Protein AF-0000000073392519 (afdb_homodimer)

Solvent-accessible surface area (backbone atoms only — not comparable to full-atom values): 18389 Å² total; per-residue (Å²): 126,86,71,53,80,90,40,71,50,44,54,43,36,52,51,47,26,39,50,23,18,34,48,22,49,51,24,47,53,46,15,54,41,16,41,74,73,46,32,38,62,58,13,50,50,29,42,54,49,17,53,52,26,45,55,54,19,48,56,36,48,14,62,76,51,85,64,40,84,63,56,53,56,58,44,29,50,54,50,23,52,53,25,43,45,37,35,73,44,51,23,56,50,46,17,51,51,15,44,77,67,66,37,54,69,59,15,50,50,30,47,54,51,20,56,52,30,44,54,52,19,53,52,30,50,54,51,31,50,28,56,75,67,60,39,77,55,40,48,96,52,70,43,52,32,25,30,73,83,78,60,54,72,48,80,39,37,50,61,55,72,46,39,89,82,77,61,46,51,39,29,38,44,41,75,62,77,90,81,86,121,126,84,70,52,80,89,39,70,48,43,54,44,37,54,52,47,25,38,50,24,17,34,47,21,49,50,24,48,53,46,13,54,42,17,41,74,73,46,32,38,62,59,13,50,50,29,42,52,49,17,52,52,26,46,53,55,20,48,55,35,50,15,62,76,51,84,64,40,84,63,56,53,58,57,43,29,49,53,50,24,52,53,26,44,44,38,35,73,44,50,22,56,51,45,16,51,51,16,44,76,67,66,36,54,68,60,15,48,50,31,47,55,51,22,56,52,30,44,54,52,18,54,52,30,50,54,51,32,51,29,57,77,68,59,41,76,56,40,48,95,54,71,42,53,32,24,30,71,81,79,62,53,73,48,78,38,37,51,60,54,73,47,40,88,81,79,61,46,51,39,29,38,45,42,75,63,79,89,81,88,120

Sequence (362 aa):
MVELKGTKTEANLKAAFAGESQAHTKYEYYASQAKKDGYVQISNIFSETSHNEKEHAKIWFKLLHGGSIQDTASNLKDAAEGENHEWTSMYPTFAKEAREEGFDEIAYLFDAVGAIEKEHNERYDVLLKKVEEGSVFVKEEEIIWICGNCGHIFKGKEAPEKCPVCAHPKAYFEKKADNYLMVELKGTKTEANLKAAFAGESQAHTKYEYYASQAKKDGYVQISNIFSETSHNEKEHAKIWFKLLHGGSIQDTASNLKDAAEGENHEWTSMYPTFAKEAREEGFDEIAYLFDAVGAIEKEHNERYDVLLKKVEEGSVFVKEEEIIWICGNCGHIFKGKEAPEKCPVCAHPKAYFEKKADNYL

Radius of gyration: 23.76 Å; Cα contacts (8 Å, |Δi|>4): 526; chains: 2; bounding box: 60×62×62 Å

Nearest PDB structures (foldseek):
  1b71-assembly1_A  TM=6.171E-01  e=6.916E-18  Nitratidesulfovibrio vulgaris str. Hildenborough
  4di0-assembly1_B  TM=9.341E-01  e=8.281E-09  Burkholderia pseudomallei 1710b
  6s37-assembly1_A  TM=4.834E-01  e=1.139E+00  Pseudomonas putida KT2440
  6s1a-assembly1_B  TM=4.759E-01  e=3.360E+00  Pseudomonas putida KT2440
  5xua-assembly2_C  TM=3.824E-01  e=5.939E+00  Comamonas testosteroni CNB-2

pLDDT: mean 96.77, std 4.75, range [53.47, 98.81]

Foldseek 3Di:
DDDLPPDPVLVVLVVLLVVLLVLLVVLQVVLVVCVVVPNNVSSVVSNVVSVVSVVSSLQSVCVNVVNDDDDPLVVLVVLLVVLCCQLVPVLQVVLVVCVVVPNNVVSVVSNVVSVVSVVVNVVSVVVSVCVVVVQQFAAPAWAWKAQQPPGDIDTDRGQDQADPPPGDGSVRIHGDDDDPD/DDDLPPDPVLVVLVVLLVVLLVLLVVLQVVLVVCVVVPNNVSSVVSNVVSVVSVVSSLQSVCVNVVNDDDDPLVVLVVLLVVLCCQLVPVLQVVLVVCVVVPNNVVSVVSNVVSVVSVVVNVVSVVVSVCVVVVQQFAAPAWAWKAQQPPGDIDTDRGQDQADPPPGDGSVRIHGDDDDPD

Organism: Methanobrevibacter smithii (strain ATCC 35061 / DSM 861 / OCM 144 / PS) (NCBI:txid420247)

InterPro domains:
  IPR003251 Rubrerythrin, diiron-binding domain [PF02915] (12-127)
  IPR003251 Rubrerythrin, diiron-binding domain [cd01041] (8-132)
  IPR009040 Ferritin-like diiron domain [PS50905] (3-135)
  IPR009078 Ferritin-like superfamily [SSF47240] (4-136)
  IPR012347 Ferritin-like [G3DSA:1.20.1260.10] (1-135)
  IPR024934 Rubredoxin-like domain [PS50903] (142-176)
  IPR048574 Rubrerythrin, rubredoxin-like domain [PF21349] (145-174)
  IPR052364 Rubrerythrin [NF045767] (1-180)
  IPR052364 Rubrerythrin [PTHR43865] (1-180)

Secondary structure (DSSP, 8-state):
----TTSHHHHHHHHHHHHHHHHHHHHHHHHHHHHHTT-HHHHHHHHHHHHHHHHHHHHHHHHHTTTSPPPHHHHHHHHHHHHHHIIIIIHHHHHHHHHHTT-HHHHHHHHHHHHHHHHHHHHHHHHHHHHHHT-SSEEEEEEEEEETTT--EEEEEE--SB-TTT--BGGGEEE------/----TTSHHHHHHHHHHHHHHHHHHHHHHHHHHHHHTT-HHHHHHHHHHHHHHHHHHHHHHHHHTTTS---HHHHHHHHHHHHHHIIIIIHHHHHHHHHHTT-HHHHHHHHHHHHHHHHHHHHHHHHHHHHHHT-SSEEEEEEEEEETTT--EEEEEE--SB-TTT--BGGGEEE------

Structure (mmCIF, N/CA/C/O backbone):
data_AF-0000000073392519-model_v1
#
loop_
_entity.id
_entity.type
_entity.pdbx_description
1 polymer Rubrerythrin
#
loop_
_atom_site.group_PDB
_atom_site.id
_atom_site.type_symbol
_atom_site.label_atom_id
_atom_site.label_alt_id
_atom_site.label_comp_id
_atom_site.label_asym_id
_atom_site.label_entity_id
_atom_site.label_seq_id
_atom_site.pdbx_PDB_ins_code
_atom_site.Cartn_x
_atom_site.Cartn_y
_atom_site.Cartn_z
_atom_site.occupancy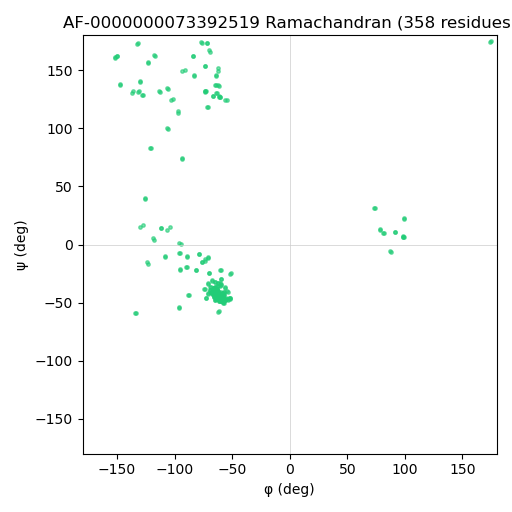
_atom_site.B_iso_or_equiv
_atom_site.auth_seq_id
_atom_site.auth_comp_id
_atom_site.auth_asym_id
_atom_site.auth_atom_id
_atom_site.pdbx_PDB_model_num
ATOM 1 N N . MET A 1 1 ? 2.113 24.391 -23.219 1 53.53 1 MET A N 1
ATOM 2 C CA . MET A 1 1 ? 2.146 22.984 -22.844 1 53.53 1 MET A CA 1
ATOM 3 C C . MET A 1 1 ? 0.739 22.453 -22.609 1 53.53 1 MET A C 1
ATOM 5 O O . MET A 1 1 ? -0.155 23.203 -22.219 1 53.53 1 MET A O 1
ATOM 9 N N . VAL A 1 2 ? 0.271 21.391 -23.312 1 71.81 2 VAL A N 1
ATOM 10 C CA . VAL A 1 2 ? -1.128 20.984 -23.219 1 71.81 2 VAL A CA 1
ATOM 11 C C . VAL A 1 2 ? -1.501 20.75 -21.75 1 71.81 2 VAL A C 1
ATOM 13 O O . VAL A 1 2 ? -0.699 20.203 -20.984 1 71.81 2 VAL A O 1
ATOM 16 N N . GLU A 1 3 ? -2.561 21.484 -21.391 1 89.19 3 GLU A N 1
ATOM 17 C CA . GLU A 1 3 ? -3.021 21.406 -20 1 89.19 3 GLU A CA 1
ATOM 18 C C . GLU A 1 3 ? -3.729 20.078 -19.734 1 89.19 3 GLU A C 1
ATOM 20 O O . GLU A 1 3 ? -4.535 19.625 -20.547 1 89.19 3 GLU A O 1
ATOM 25 N N . LEU A 1 4 ? -3.424 19.375 -18.703 1 94.5 4 LEU A N 1
ATOM 26 C CA . LEU A 1 4 ? -3.924 18.062 -18.344 1 94.5 4 LEU A CA 1
ATOM 27 C C . LEU A 1 4 ? -5.379 18.125 -17.906 1 94.5 4 LEU A C 1
ATOM 29 O O . LEU A 1 4 ? -6.168 17.234 -18.203 1 94.5 4 LEU A O 1
ATOM 33 N N . LYS A 1 5 ? -5.699 19.219 -17.297 1 94.06 5 LYS A N 1
ATOM 34 C CA . LYS A 1 5 ? -7.016 19.328 -16.672 1 94.06 5 LYS A CA 1
ATOM 35 C C . LYS A 1 5 ? -8.125 19.203 -17.719 1 94.06 5 LYS A C 1
ATOM 37 O O . LYS A 1 5 ? -8.086 19.875 -18.75 1 94.06 5 LYS A O 1
ATOM 42 N N . GLY A 1 6 ? -9.023 18.297 -17.422 1 95.5 6 GLY A N 1
ATOM 43 C CA . GLY A 1 6 ? -10.203 18.156 -18.266 1 95.5 6 GLY A CA 1
ATOM 44 C C . GLY A 1 6 ? -9.992 17.219 -19.438 1 95.5 6 GLY A C 1
ATOM 45 O O . GLY A 1 6 ? -10.922 16.938 -20.188 1 95.5 6 GLY A O 1
ATOM 46 N N . THR A 1 7 ? -8.891 16.734 -19.688 1 96.94 7 THR A N 1
ATOM 47 C CA . THR A 1 7 ? -8.578 15.852 -20.812 1 96.94 7 THR A CA 1
ATOM 48 C C . THR A 1 7 ? -8.914 14.406 -20.469 1 96.94 7 THR A C 1
ATOM 50 O O . THR A 1 7 ? -9.172 14.07 -19.312 1 96.94 7 THR A O 1
ATOM 53 N N . LYS A 1 8 ? -9.016 13.57 -21.547 1 97.38 8 LYS A N 1
ATOM 54 C CA . LYS A 1 8 ? -9.125 12.125 -21.344 1 97.38 8 LYS A CA 1
ATOM 55 C C . LYS A 1 8 ? -7.898 11.578 -20.609 1 97.38 8 LYS A C 1
ATOM 57 O O . LYS A 1 8 ? -8.008 10.648 -19.812 1 97.38 8 LYS A O 1
ATOM 62 N N . THR A 1 9 ? -6.742 12.164 -20.906 1 98.25 9 THR A N 1
ATOM 63 C CA . THR A 1 9 ? -5.492 11.711 -20.297 1 98.25 9 THR A CA 1
ATOM 64 C C . THR A 1 9 ? -5.516 11.914 -18.797 1 98.25 9 THR A C 1
ATOM 66 O O . THR A 1 9 ? -5.023 11.07 -18.031 1 98.25 9 THR A O 1
ATOM 69 N N . GLU A 1 10 ? -6.055 12.961 -18.328 1 97.94 10 GLU A N 1
ATOM 70 C CA . GLU A 1 10 ? -6.18 13.164 -16.891 1 97.94 10 GLU A CA 1
ATOM 71 C C . GLU A 1 10 ? -7.012 12.062 -16.25 1 97.94 10 GLU A C 1
ATOM 73 O O . GLU A 1 10 ? -6.633 11.516 -15.211 1 97.94 10 GLU A O 1
ATOM 78 N N . ALA A 1 11 ? -8.125 11.719 -16.891 1 98.12 11 ALA A N 1
ATOM 79 C CA . ALA A 1 11 ? -8.992 10.656 -16.375 1 98.12 11 ALA A CA 1
ATOM 80 C C . ALA A 1 11 ? -8.273 9.312 -16.375 1 98.12 11 ALA A C 1
ATOM 82 O O . ALA A 1 11 ? -8.43 8.516 -15.453 1 98.12 11 ALA A O 1
ATOM 83 N N . ASN A 1 12 ? -7.512 9.133 -17.438 1 98.5 12 ASN A N 1
ATOM 84 C CA . ASN A 1 12 ? -6.746 7.898 -17.547 1 98.5 12 ASN A CA 1
ATOM 85 C C . ASN A 1 12 ? -5.695 7.793 -16.438 1 98.5 12 ASN A C 1
ATOM 87 O O . ASN A 1 12 ? -5.461 6.711 -15.906 1 98.5 12 ASN A O 1
ATOM 91 N N . LEU A 1 13 ? -5.047 8.922 -16.109 1 98.5 13 LEU A N 1
ATOM 92 C CA . LEU A 1 13 ? -4.066 8.938 -15.039 1 98.5 13 LEU A CA 1
ATOM 93 C C . LEU A 1 13 ? -4.719 8.594 -13.703 1 98.5 13 LEU A C 1
ATOM 95 O O . LEU A 1 13 ? -4.145 7.855 -12.898 1 98.5 13 LEU A O 1
ATOM 99 N N . LYS A 1 14 ? -5.875 9.078 -13.453 1 98.31 14 LYS A N 1
ATOM 100 C CA . LYS A 1 14 ? -6.598 8.773 -12.227 1 98.31 14 LYS A CA 1
ATOM 101 C C . LYS A 1 14 ? -6.957 7.293 -12.148 1 98.31 14 LYS A C 1
ATOM 103 O O . LYS A 1 14 ? -6.801 6.66 -11.102 1 98.31 14 LYS A O 1
ATOM 108 N N . ALA A 1 15 ? -7.41 6.773 -13.258 1 98 15 ALA A N 1
ATOM 109 C CA . ALA A 1 15 ? -7.762 5.355 -13.32 1 98 15 ALA A CA 1
ATOM 110 C C . ALA A 1 15 ? -6.535 4.477 -13.109 1 98 15 ALA A C 1
ATOM 112 O O . ALA A 1 15 ? -6.609 3.445 -12.438 1 98 15 ALA A O 1
ATOM 113 N N . ALA A 1 16 ? -5.453 4.902 -13.734 1 98.12 16 ALA A N 1
ATOM 114 C CA . ALA A 1 16 ? -4.203 4.156 -13.594 1 98.12 16 ALA A CA 1
ATOM 115 C C . ALA A 1 16 ? -3.719 4.164 -12.148 1 98.12 16 ALA A C 1
ATOM 117 O O . ALA A 1 16 ? -3.268 3.137 -11.633 1 98.12 16 ALA A O 1
ATOM 118 N N . PHE A 1 17 ? -3.795 5.328 -11.492 1 98.62 17 PHE A N 1
ATOM 119 C CA . PHE A 1 17 ? -3.408 5.414 -10.086 1 98.62 17 PHE A CA 1
ATOM 120 C C . PHE A 1 17 ? -4.277 4.496 -9.227 1 98.62 17 PHE A C 1
ATOM 122 O O . PHE A 1 17 ? -3.768 3.779 -8.367 1 98.62 17 PHE A O 1
ATOM 129 N N . ALA A 1 18 ? -5.539 4.508 -9.469 1 98.25 18 ALA A N 1
ATOM 130 C CA . ALA A 1 18 ? -6.461 3.65 -8.734 1 98.25 18 ALA A CA 1
ATOM 131 C C . ALA A 1 18 ? -6.137 2.176 -8.953 1 98.25 18 ALA A C 1
ATOM 133 O O . ALA A 1 18 ? -6.066 1.396 -8 1 98.25 18 ALA A O 1
ATOM 134 N N . GLY A 1 19 ? -5.945 1.804 -10.195 1 97.81 19 GLY A N 1
ATOM 135 C CA . GLY A 1 19 ? -5.629 0.424 -10.531 1 97.81 19 GLY A CA 1
ATOM 136 C C . GLY A 1 19 ? -4.328 -0.054 -9.906 1 97.81 19 GLY A C 1
ATOM 137 O O . GLY A 1 19 ? -4.281 -1.126 -9.297 1 97.81 19 GLY A O 1
ATOM 138 N N . GLU A 1 20 ? -3.287 0.777 -10.062 1 98.56 20 GLU A N 1
ATOM 139 C CA . GLU A 1 20 ? -1.986 0.399 -9.523 1 98.56 20 GLU A CA 1
ATOM 140 C C . GLU A 1 20 ? -2.029 0.304 -8 1 98.56 20 GLU A C 1
ATOM 142 O O . GLU A 1 20 ? -1.376 -0.557 -7.406 1 98.56 20 GLU A O 1
ATOM 147 N N . SER A 1 21 ? -2.754 1.214 -7.332 1 98.69 21 SER A N 1
ATOM 148 C CA . SER A 1 21 ? -2.883 1.181 -5.879 1 98.69 21 SER A CA 1
ATOM 149 C C . SER A 1 21 ? -3.594 -0.087 -5.414 1 98.69 21 SER A C 1
ATOM 151 O O . SER A 1 21 ? -3.221 -0.677 -4.398 1 98.69 21 SER A O 1
ATOM 153 N N . GLN A 1 22 ? -4.641 -0.48 -6.16 1 98.62 22 GLN A N 1
ATOM 154 C CA . GLN A 1 22 ? -5.359 -1.706 -5.824 1 98.62 22 GLN A CA 1
ATOM 155 C C . GLN A 1 22 ? -4.469 -2.932 -6.004 1 98.62 22 GLN A C 1
ATOM 157 O O . GLN A 1 22 ? -4.465 -3.832 -5.16 1 98.62 22 GLN A O 1
ATOM 162 N N . ALA A 1 23 ? -3.709 -2.939 -7.125 1 98.5 23 ALA A N 1
ATOM 163 C CA . ALA A 1 23 ? -2.785 -4.047 -7.348 1 98.5 23 ALA A CA 1
ATOM 164 C C . ALA A 1 23 ? -1.739 -4.121 -6.238 1 98.5 23 ALA A C 1
ATOM 166 O O . ALA A 1 23 ? -1.467 -5.199 -5.703 1 98.5 23 ALA A O 1
ATOM 167 N N . HIS A 1 24 ? -1.195 -3.01 -5.91 1 98.5 24 HIS A N 1
ATOM 168 C CA . HIS A 1 24 ? -0.232 -2.918 -4.82 1 98.5 24 HIS A CA 1
ATOM 169 C C . HIS A 1 24 ? -0.784 -3.545 -3.545 1 98.5 24 HIS A C 1
ATOM 171 O O . HIS A 1 24 ? -0.118 -4.371 -2.914 1 98.5 24 HIS A O 1
ATOM 177 N N . THR A 1 25 ? -1.959 -3.217 -3.248 1 98.62 25 THR A N 1
ATOM 178 C CA . THR A 1 25 ? -2.588 -3.646 -2.004 1 98.62 25 THR A CA 1
ATOM 179 C C . THR A 1 25 ? -2.936 -5.133 -2.059 1 98.62 25 THR A C 1
ATOM 181 O O . THR A 1 25 ? -2.604 -5.887 -1.142 1 98.62 25 THR A O 1
ATOM 184 N N . LYS A 1 26 ? -3.539 -5.613 -3.164 1 98.44 26 LYS A N 1
ATOM 185 C CA . LYS A 1 26 ? -3.9 -7.016 -3.334 1 98.44 26 LYS A CA 1
ATOM 186 C C . LYS A 1 26 ? -2.678 -7.918 -3.203 1 98.44 26 LYS A C 1
ATOM 188 O O . LYS A 1 26 ? -2.732 -8.953 -2.541 1 98.44 26 LYS A O 1
ATOM 193 N N . TYR A 1 27 ? -1.651 -7.457 -3.832 1 98.75 27 TYR A N 1
ATOM 194 C CA . TYR A 1 27 ? -0.479 -8.32 -3.906 1 98.75 27 TYR A CA 1
ATOM 195 C C . TYR A 1 27 ? 0.187 -8.453 -2.541 1 98.75 27 TYR A C 1
ATOM 197 O O . TYR A 1 27 ? 0.869 -9.445 -2.27 1 98.75 27 TYR A O 1
ATOM 205 N N . GLU A 1 28 ? -0.009 -7.488 -1.689 1 98.62 28 GLU A N 1
ATOM 206 C CA . GLU A 1 28 ? 0.433 -7.668 -0.309 1 98.62 28 GLU A CA 1
ATOM 207 C C . GLU A 1 28 ? -0.353 -8.781 0.381 1 98.62 28 GLU A C 1
ATOM 209 O O . GLU A 1 28 ? 0.22 -9.586 1.116 1 98.62 28 GLU A O 1
ATOM 214 N N . TYR A 1 29 ? -1.667 -8.812 0.122 1 98.69 29 TYR A N 1
ATOM 215 C CA . TYR A 1 29 ? -2.484 -9.883 0.69 1 98.69 29 TYR A CA 1
ATOM 216 C C . TYR A 1 29 ? -2.076 -11.242 0.131 1 98.69 29 TYR A C 1
ATOM 218 O O . TYR A 1 29 ? -1.97 -12.219 0.875 1 98.69 29 TYR A O 1
ATOM 226 N N . TYR A 1 30 ? -1.85 -11.258 -1.149 1 98.81 30 TYR A N 1
ATOM 227 C CA . TYR A 1 30 ? -1.492 -12.5 -1.822 1 98.81 30 TYR A CA 1
ATOM 228 C C . TYR A 1 30 ? -0.138 -13.008 -1.343 1 98.81 30 TYR A C 1
ATOM 230 O O . TYR A 1 30 ? 0.065 -14.219 -1.212 1 98.81 30 TYR A O 1
ATOM 238 N N . ALA A 1 31 ? 0.754 -12.07 -1.118 1 98.69 31 ALA A N 1
ATOM 239 C CA . ALA A 1 31 ? 2.057 -12.445 -0.575 1 98.69 31 ALA A CA 1
ATOM 240 C C . ALA A 1 31 ? 1.907 -13.141 0.777 1 98.69 31 ALA A C 1
ATOM 242 O O . ALA A 1 31 ? 2.486 -14.203 1.005 1 98.69 31 ALA A O 1
ATOM 243 N N . SER A 1 32 ? 1.129 -12.523 1.633 1 98.44 32 SER A N 1
ATOM 244 C CA . SER A 1 32 ? 0.901 -13.094 2.957 1 98.44 32 SER A CA 1
ATOM 245 C C . SER A 1 32 ? 0.267 -14.477 2.863 1 98.44 32 SER A C 1
ATOM 247 O O . SER A 1 32 ? 0.672 -15.398 3.572 1 98.44 32 SER A O 1
ATOM 249 N N . GLN A 1 33 ? -0.708 -14.617 1.996 1 98.44 33 GLN A N 1
ATOM 250 C CA . GLN A 1 33 ? -1.383 -15.906 1.828 1 98.44 33 GLN A CA 1
ATOM 251 C C . GLN A 1 33 ? -0.432 -16.953 1.267 1 98.44 33 GLN A C 1
ATOM 253 O O . GLN A 1 33 ? -0.463 -18.109 1.685 1 98.44 33 GLN A O 1
ATOM 258 N N . ALA A 1 34 ? 0.371 -16.562 0.265 1 98.62 34 ALA A N 1
ATOM 259 C CA . ALA A 1 34 ? 1.33 -17.484 -0.32 1 98.62 34 ALA A CA 1
ATOM 260 C C . ALA A 1 34 ? 2.293 -18.016 0.737 1 98.62 34 ALA A C 1
ATOM 262 O O . ALA A 1 34 ? 2.611 -19.219 0.753 1 98.62 34 ALA A O 1
ATOM 263 N N . LYS A 1 35 ? 2.734 -17.156 1.583 1 98.12 35 LYS A N 1
ATOM 264 C CA . LYS A 1 35 ? 3.596 -17.594 2.678 1 98.12 35 LYS A CA 1
ATOM 265 C C . LYS A 1 35 ? 2.877 -18.594 3.58 1 98.12 35 LYS A C 1
ATOM 267 O O . LYS A 1 35 ? 3.43 -19.641 3.92 1 98.12 35 LYS A O 1
ATOM 272 N N . LYS A 1 36 ? 1.665 -18.344 3.93 1 97.5 36 LYS A N 1
ATOM 273 C CA . LYS A 1 36 ? 0.854 -19.219 4.773 1 97.5 36 LYS A CA 1
ATOM 274 C C . LYS A 1 36 ? 0.626 -20.562 4.102 1 97.5 36 LYS A C 1
ATOM 276 O O . LYS A 1 36 ? 0.561 -21.594 4.777 1 97.5 36 LYS A O 1
ATOM 281 N N . ASP A 1 37 ? 0.491 -20.516 2.793 1 98.19 37 ASP A N 1
ATOM 282 C CA . ASP A 1 37 ? 0.216 -21.734 2.025 1 98.19 37 ASP A CA 1
ATOM 283 C C . ASP A 1 37 ? 1.486 -22.547 1.828 1 98.19 37 ASP A C 1
ATOM 285 O O . ASP A 1 37 ? 1.436 -23.656 1.285 1 98.19 37 ASP A O 1
ATOM 289 N N . GLY A 1 38 ? 2.68 -22.016 2.193 1 97.56 38 GLY A N 1
ATOM 290 C CA . GLY A 1 38 ? 3.916 -22.766 2.109 1 97.56 38 GLY A CA 1
ATOM 291 C C . GLY A 1 38 ? 4.73 -22.453 0.868 1 97.56 38 GLY A C 1
ATOM 292 O O . GLY A 1 38 ? 5.523 -23.281 0.411 1 97.56 38 GLY A O 1
ATOM 293 N N . TYR A 1 39 ? 4.5 -21.281 0.284 1 98 39 TYR A N 1
ATOM 294 C CA . TYR A 1 39 ? 5.242 -20.844 -0.898 1 98 39 TYR A CA 1
ATOM 295 C C . TYR A 1 39 ? 5.992 -19.547 -0.632 1 98 39 TYR A C 1
ATOM 297 O O . TYR A 1 39 ? 5.594 -18.484 -1.113 1 98 39 TYR A O 1
ATOM 305 N N . VAL A 1 40 ? 7.141 -19.641 -0.048 1 98.06 40 VAL A N 1
ATOM 306 C CA . VAL A 1 40 ? 7.871 -18.453 0.4 1 98.06 40 VAL A CA 1
ATOM 307 C C . VAL A 1 40 ? 8.414 -17.688 -0.807 1 98.06 40 VAL A C 1
ATOM 309 O O . VAL A 1 40 ? 8.344 -16.469 -0.858 1 98.06 40 VAL A O 1
ATOM 312 N N . GLN A 1 41 ? 8.945 -18.438 -1.784 1 97.25 41 GLN A N 1
ATOM 313 C CA . GLN A 1 41 ? 9.438 -17.734 -2.965 1 97.25 41 GLN A CA 1
ATOM 314 C C . GLN A 1 41 ? 8.312 -16.969 -3.662 1 97.25 41 GLN A C 1
ATOM 316 O O . GLN A 1 41 ? 8.5 -15.836 -4.102 1 97.25 41 GLN A O 1
ATOM 321 N N . ILE A 1 42 ? 7.145 -17.609 -3.807 1 98.25 42 ILE A N 1
ATOM 322 C CA . ILE A 1 42 ? 6.008 -16.953 -4.453 1 98.25 42 ILE A CA 1
ATOM 323 C C . ILE A 1 42 ? 5.574 -15.742 -3.635 1 98.25 42 ILE A C 1
ATOM 325 O O . ILE A 1 42 ? 5.23 -14.695 -4.195 1 98.25 42 ILE A O 1
ATOM 329 N N . SER A 1 43 ? 5.566 -15.859 -2.33 1 98.62 43 SER A N 1
ATOM 330 C CA . SER A 1 43 ? 5.309 -14.719 -1.455 1 98.62 43 SER A CA 1
ATOM 331 C C . SER A 1 43 ? 6.25 -13.562 -1.766 1 98.62 43 SER A C 1
ATOM 333 O O . SER A 1 43 ? 5.809 -12.422 -1.913 1 98.62 43 SER A O 1
ATOM 335 N N . ASN A 1 44 ? 7.535 -13.852 -1.889 1 97.88 44 ASN A N 1
ATOM 336 C CA . ASN A 1 44 ? 8.531 -12.828 -2.182 1 97.88 44 ASN A CA 1
ATOM 337 C C . ASN A 1 44 ? 8.281 -12.18 -3.541 1 97.88 44 ASN A C 1
ATOM 339 O O . ASN A 1 44 ? 8.469 -10.969 -3.697 1 97.88 44 ASN A O 1
ATOM 343 N N . ILE A 1 45 ? 7.91 -12.961 -4.473 1 97.94 45 ILE A N 1
ATOM 344 C CA . ILE A 1 45 ? 7.652 -12.461 -5.82 1 97.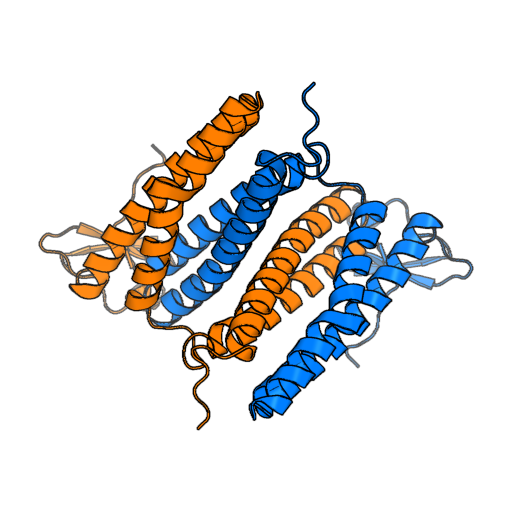94 45 ILE A CA 1
ATOM 345 C C . ILE A 1 45 ? 6.426 -11.547 -5.809 1 97.94 45 ILE A C 1
ATOM 347 O O . ILE A 1 45 ? 6.434 -10.484 -6.43 1 97.94 45 ILE A O 1
ATOM 351 N N . PHE A 1 46 ? 5.324 -11.922 -5.086 1 98.75 46 PHE A N 1
ATOM 352 C CA . PHE A 1 46 ? 4.188 -11.023 -4.906 1 98.75 46 PHE A CA 1
ATOM 353 C C . PHE A 1 46 ? 4.621 -9.727 -4.246 1 98.75 46 PHE A C 1
ATOM 355 O O . PHE A 1 46 ? 4.18 -8.641 -4.645 1 98.75 46 PHE A O 1
ATOM 362 N N . SER A 1 47 ? 5.449 -9.82 -3.254 1 98.38 47 SER A N 1
ATOM 363 C CA . SER A 1 47 ? 5.93 -8.625 -2.564 1 98.38 47 SER A CA 1
ATOM 364 C C . SER A 1 47 ? 6.727 -7.727 -3.506 1 98.38 47 SER A C 1
ATOM 366 O O . SER A 1 47 ? 6.562 -6.504 -3.49 1 98.38 47 SER A O 1
ATOM 368 N N . GLU A 1 48 ? 7.625 -8.352 -4.305 1 97.31 48 GLU A N 1
ATOM 369 C CA . GLU A 1 48 ? 8.398 -7.609 -5.297 1 97.31 48 GLU A CA 1
ATOM 370 C C . GLU A 1 48 ? 7.477 -6.895 -6.285 1 97.31 48 GLU A C 1
ATOM 372 O O . GLU A 1 48 ? 7.664 -5.707 -6.562 1 97.31 48 GLU A O 1
ATOM 377 N N . THR A 1 49 ? 6.512 -7.605 -6.801 1 98.31 49 THR A N 1
ATOM 378 C CA . THR A 1 49 ? 5.578 -7.012 -7.746 1 98.31 49 THR A CA 1
ATOM 379 C C . THR A 1 49 ? 4.75 -5.918 -7.074 1 98.31 49 THR A C 1
ATOM 381 O O . THR A 1 49 ? 4.469 -4.883 -7.684 1 98.31 49 THR A O 1
ATOM 384 N N . SER A 1 50 ? 4.297 -6.168 -5.848 1 98.56 50 SER A N 1
ATOM 385 C CA . SER A 1 50 ? 3.586 -5.145 -5.086 1 98.56 50 SER A CA 1
ATOM 386 C C . SER A 1 50 ? 4.383 -3.846 -5.027 1 98.56 50 SER A C 1
ATOM 388 O O . SER A 1 50 ? 3.832 -2.764 -5.23 1 98.56 50 SER A O 1
ATOM 390 N N . HIS A 1 51 ? 5.648 -3.949 -4.746 1 97.56 51 HIS A N 1
ATOM 391 C CA . HIS A 1 51 ? 6.523 -2.781 -4.715 1 97.56 51 HIS A CA 1
ATOM 392 C C . HIS A 1 51 ? 6.574 -2.094 -6.074 1 97.56 51 HIS A C 1
ATOM 394 O O . HIS A 1 51 ? 6.496 -0.865 -6.156 1 97.56 51 HIS A O 1
ATOM 400 N N . ASN A 1 52 ? 6.723 -2.928 -7.141 1 98.19 52 ASN A N 1
ATOM 401 C CA . ASN A 1 52 ? 6.711 -2.355 -8.484 1 98.19 52 ASN A CA 1
ATOM 402 C C . ASN A 1 52 ? 5.43 -1.574 -8.75 1 98.19 52 ASN A C 1
ATOM 404 O O . ASN A 1 52 ? 5.469 -0.466 -9.281 1 98.19 52 ASN A O 1
ATOM 408 N N . GLU A 1 53 ? 4.242 -2.141 -8.32 1 98.62 53 GLU A N 1
ATOM 409 C CA . GLU A 1 53 ? 2.959 -1.48 -8.547 1 98.62 53 GLU A CA 1
ATOM 410 C C . GLU A 1 53 ? 2.873 -0.165 -7.781 1 98.62 53 GLU A C 1
ATOM 412 O O . GLU A 1 53 ? 2.281 0.804 -8.258 1 98.62 53 GLU A O 1
ATOM 417 N N . LYS A 1 54 ? 3.385 -0.126 -6.602 1 98.31 54 LYS A N 1
ATOM 418 C CA . LYS A 1 54 ? 3.428 1.104 -5.816 1 98.31 54 LYS A CA 1
ATOM 419 C C . LYS A 1 54 ? 4.211 2.193 -6.539 1 98.31 54 LYS A C 1
ATOM 421 O O . LYS A 1 54 ? 3.797 3.354 -6.562 1 98.31 54 LYS A O 1
ATOM 426 N N . GLU A 1 55 ? 5.348 1.808 -7.102 1 98.12 55 GLU A N 1
ATOM 427 C CA . GLU A 1 55 ? 6.188 2.77 -7.809 1 98.12 55 GLU A CA 1
ATOM 428 C C . GLU A 1 55 ? 5.523 3.23 -9.102 1 98.12 55 GLU A C 1
ATOM 430 O O . GLU A 1 55 ? 5.652 4.391 -9.492 1 98.12 55 GLU A O 1
ATOM 435 N N . HIS A 1 56 ? 4.816 2.307 -9.883 1 98.56 56 HIS A N 1
ATOM 436 C CA . HIS A 1 56 ? 4.012 2.729 -11.023 1 98.56 56 HIS A CA 1
ATOM 437 C C . HIS A 1 56 ? 2.971 3.764 -10.609 1 98.56 56 HIS A C 1
ATOM 439 O O . HIS A 1 56 ? 2.83 4.801 -11.266 1 98.56 56 HIS A O 1
ATOM 445 N N . ALA A 1 57 ? 2.271 3.492 -9.539 1 98.5 57 ALA A N 1
ATOM 446 C CA . ALA A 1 57 ? 1.265 4.41 -9.008 1 98.5 57 ALA A CA 1
ATOM 447 C C . ALA A 1 57 ? 1.87 5.777 -8.719 1 98.5 57 ALA A C 1
ATOM 449 O O . ALA A 1 57 ? 1.227 6.809 -8.938 1 98.5 57 ALA A O 1
ATOM 450 N N . LYS A 1 58 ? 3.086 5.801 -8.25 1 98.25 58 LYS A N 1
ATOM 451 C CA . LYS A 1 58 ? 3.744 7.051 -7.883 1 98.25 58 LYS A CA 1
ATOM 452 C C . LYS A 1 58 ? 3.965 7.934 -9.102 1 98.25 58 LYS A C 1
ATOM 454 O O . LYS A 1 58 ? 3.84 9.156 -9.023 1 98.25 58 LYS A O 1
ATOM 459 N N . ILE A 1 59 ? 4.305 7.293 -10.266 1 97.31 59 ILE A N 1
ATOM 460 C CA . ILE A 1 59 ? 4.484 8.031 -11.508 1 97.31 59 ILE A CA 1
ATOM 461 C C . ILE A 1 59 ? 3.203 8.797 -11.852 1 97.31 59 ILE A C 1
ATOM 463 O O . ILE A 1 59 ? 3.24 10 -12.094 1 97.31 59 ILE A O 1
ATOM 467 N N . TRP A 1 60 ? 2.1 8.062 -11.797 1 98.31 60 TRP A N 1
ATOM 468 C CA . TRP A 1 60 ? 0.82 8.656 -12.172 1 98.31 60 TRP A CA 1
ATOM 469 C C . TRP A 1 60 ? 0.41 9.734 -11.172 1 98.31 60 TRP A C 1
ATOM 471 O O . TRP A 1 60 ? -0.081 10.797 -11.562 1 98.31 60 TRP A O 1
ATOM 481 N N . PHE A 1 61 ? 0.602 9.477 -9.859 1 98.5 61 PHE A N 1
ATOM 482 C CA . PHE A 1 61 ? 0.257 10.43 -8.812 1 98.5 61 PHE A CA 1
ATOM 483 C C . PHE A 1 61 ? 1.005 11.742 -9 1 98.5 61 PHE A C 1
ATOM 485 O O . PHE A 1 61 ? 0.413 12.82 -8.898 1 98.5 61 PHE A O 1
ATOM 492 N N . LYS A 1 62 ? 2.316 11.656 -9.273 1 97.5 62 LYS A N 1
ATOM 493 C CA . LYS A 1 62 ? 3.135 12.852 -9.461 1 97.5 62 LYS A CA 1
ATOM 494 C C . LYS A 1 62 ? 2.652 13.664 -10.656 1 97.5 62 LYS A C 1
ATOM 496 O O . LYS A 1 62 ? 2.576 14.891 -10.594 1 97.5 62 LYS A O 1
ATOM 501 N N . LEU A 1 63 ? 2.34 12.984 -11.742 1 96 63 LEU A N 1
ATOM 502 C CA . LEU A 1 63 ? 1.875 13.672 -12.945 1 96 63 LEU A CA 1
ATOM 503 C C . LEU A 1 63 ? 0.57 14.414 -12.672 1 96 63 LEU A C 1
ATOM 505 O O . LEU A 1 63 ? 0.342 15.5 -13.211 1 96 63 LEU A O 1
ATOM 509 N N . LEU A 1 64 ? -0.245 13.812 -11.766 1 97.31 64 LEU A N 1
ATOM 510 C CA . LEU A 1 64 ? -1.528 14.422 -11.414 1 97.31 64 LEU A CA 1
ATOM 511 C C . LEU A 1 64 ? -1.337 15.602 -10.477 1 97.31 64 LEU A C 1
ATOM 513 O O . LEU A 1 64 ? -2.26 16.391 -10.273 1 97.31 64 LEU A O 1
ATOM 517 N N . HIS A 1 65 ? -0.103 15.695 -9.883 1 95.94 65 HIS A N 1
ATOM 518 C CA . HIS A 1 65 ? 0.142 16.719 -8.875 1 95.94 65 HIS A CA 1
ATOM 519 C C . HIS A 1 65 ? 1.362 17.562 -9.234 1 95.94 65 HIS A C 1
ATOM 521 O O . HIS A 1 65 ? 2.201 17.844 -8.375 1 95.94 65 HIS A O 1
ATOM 527 N N . GLY A 1 66 ? 1.547 17.906 -10.539 1 92.94 66 GLY A N 1
ATOM 528 C CA . GLY A 1 66 ? 2.584 18.828 -10.992 1 92.94 66 GLY A CA 1
ATOM 529 C C . GLY A 1 66 ? 3.957 18.188 -11.055 1 92.94 66 GLY A C 1
ATOM 530 O O . GLY A 1 66 ? 4.973 18.875 -11.039 1 92.94 66 GLY A O 1
ATOM 531 N N . GLY A 1 67 ? 4.008 16.859 -10.961 1 94.38 67 GLY A N 1
ATOM 532 C CA . GLY A 1 67 ? 5.254 16.156 -11.227 1 94.38 67 GLY A CA 1
ATOM 533 C C . GLY A 1 67 ? 6.012 15.797 -9.961 1 94.38 67 GLY A C 1
ATOM 534 O O . GLY A 1 67 ? 7.129 15.281 -10.023 1 94.38 67 GLY A O 1
ATOM 535 N N . SER A 1 68 ? 5.379 16.047 -8.742 1 95.5 68 SER A N 1
ATOM 536 C CA . SER A 1 68 ? 6.086 15.773 -7.496 1 95.5 68 SER A CA 1
ATOM 537 C C . SER A 1 68 ? 5.109 15.438 -6.375 1 95.5 68 SER A C 1
ATOM 539 O O . SER A 1 68 ? 3.9 15.641 -6.512 1 95.5 68 SER A O 1
ATOM 541 N N . ILE A 1 69 ? 5.602 14.797 -5.32 1 97.75 69 ILE A N 1
ATOM 542 C CA . ILE A 1 69 ? 4.871 14.758 -4.055 1 97.75 69 ILE A CA 1
ATOM 543 C C . ILE A 1 69 ? 4.945 16.125 -3.375 1 97.75 69 ILE A C 1
ATOM 545 O O . ILE A 1 69 ? 6.023 16.719 -3.264 1 97.75 69 ILE A O 1
ATOM 549 N N . GLN A 1 70 ? 3.877 16.625 -2.938 1 97.88 70 GLN A N 1
ATOM 550 C CA . GLN A 1 70 ? 3.824 17.969 -2.393 1 97.88 70 GLN A CA 1
ATOM 551 C C . GLN A 1 70 ? 4.41 18.016 -0.983 1 97.88 70 GLN A C 1
ATOM 553 O O . GLN A 1 70 ? 4.754 16.984 -0.413 1 97.88 70 GLN A O 1
ATOM 558 N N . ASP A 1 71 ? 4.523 19.25 -0.462 1 98.06 71 ASP A N 1
ATOM 559 C CA . ASP A 1 71 ? 5.078 19.438 0.875 1 98.06 71 ASP A CA 1
ATOM 560 C C . ASP A 1 71 ? 4.129 18.906 1.942 1 98.06 71 ASP A C 1
ATOM 562 O O . ASP A 1 71 ? 2.967 18.594 1.652 1 98.06 71 ASP A O 1
ATOM 566 N N . THR A 1 72 ? 4.609 18.75 3.141 1 98.56 72 THR A N 1
ATOM 567 C CA . THR A 1 72 ? 3.887 18.094 4.223 1 98.56 72 THR A CA 1
ATOM 568 C C . THR A 1 72 ? 2.568 18.797 4.508 1 98.56 72 THR A C 1
ATOM 570 O O . THR A 1 72 ? 1.541 18.156 4.723 1 98.56 72 THR A O 1
ATOM 573 N N . ALA A 1 73 ? 2.574 20.109 4.531 1 98.62 73 ALA A N 1
ATOM 574 C CA . ALA A 1 73 ? 1.332 20.828 4.789 1 98.62 73 ALA A CA 1
ATOM 575 C C . ALA A 1 73 ? 0.281 20.516 3.729 1 98.62 73 ALA A C 1
ATOM 577 O O . ALA A 1 73 ? -0.873 20.234 4.055 1 98.62 73 ALA A O 1
ATOM 578 N N . SER A 1 74 ? 0.685 20.547 2.482 1 98.5 74 SER A N 1
ATOM 579 C CA . SER A 1 74 ? -0.217 20.234 1.376 1 98.5 74 SER A CA 1
ATOM 580 C C . SER A 1 74 ? -0.724 18.797 1.459 1 98.5 74 SER A C 1
ATOM 582 O O . SER A 1 74 ? -1.901 18.547 1.209 1 98.5 74 SER A O 1
ATOM 584 N N . ASN A 1 75 ? 0.162 17.906 1.761 1 98.69 75 ASN A N 1
ATOM 585 C CA . ASN A 1 75 ? -0.201 16.5 1.862 1 98.69 75 ASN A CA 1
ATOM 586 C C . ASN A 1 75 ? -1.164 16.25 3.02 1 98.69 75 ASN A C 1
ATOM 588 O O . ASN A 1 75 ? -2.102 15.453 2.893 1 98.69 75 ASN A O 1
ATOM 592 N N . LEU A 1 76 ? -0.916 16.906 4.152 1 98.81 76 LEU A N 1
ATOM 593 C CA . LEU A 1 76 ? -1.838 16.812 5.277 1 98.81 76 LEU A CA 1
ATOM 594 C C . LEU A 1 76 ? -3.219 17.328 4.895 1 98.81 76 LEU A C 1
ATOM 596 O O . LEU A 1 76 ? -4.234 16.75 5.273 1 98.81 76 LEU A O 1
ATOM 600 N N . LYS A 1 77 ? -3.238 18.438 4.219 1 98.5 77 LYS A N 1
ATOM 601 C CA . LYS A 1 77 ? -4.512 19 3.777 1 98.5 77 LYS A CA 1
ATOM 602 C C . LYS A 1 77 ? -5.254 18.031 2.863 1 98.5 77 LYS A C 1
ATOM 604 O O . LYS A 1 77 ? -6.457 17.812 3.023 1 98.5 77 LYS A O 1
ATOM 609 N N . ASP A 1 78 ? -4.586 17.484 1.868 1 98.19 78 ASP A N 1
ATOM 610 C CA . ASP A 1 78 ? -5.164 16.5 0.954 1 98.19 78 ASP A CA 1
ATOM 611 C C . ASP A 1 78 ? -5.715 15.297 1.715 1 98.19 78 ASP A C 1
ATOM 613 O O . ASP A 1 78 ? -6.832 14.844 1.446 1 98.19 78 ASP A O 1
ATOM 617 N N . ALA A 1 79 ? -4.898 14.758 2.66 1 98.56 79 ALA A N 1
ATOM 618 C CA . ALA A 1 79 ? -5.301 13.609 3.463 1 98.56 79 ALA A CA 1
ATOM 619 C C . ALA A 1 79 ? -6.535 13.93 4.297 1 98.56 79 ALA A C 1
ATOM 621 O O . ALA A 1 79 ? -7.477 13.133 4.359 1 98.56 79 ALA A O 1
ATOM 622 N N . ALA A 1 80 ? -6.535 15.086 4.941 1 98.38 80 ALA A N 1
ATOM 623 C CA . ALA A 1 80 ? -7.668 15.508 5.766 1 98.38 80 ALA A CA 1
ATOM 624 C C . ALA A 1 80 ? -8.945 15.594 4.938 1 98.38 80 ALA A C 1
ATOM 626 O O . ALA A 1 80 ? -10.016 15.164 5.379 1 98.38 80 ALA A O 1
ATOM 627 N N . GLU A 1 81 ? -8.859 16.156 3.783 1 97.88 81 GLU A N 1
ATOM 628 C CA . GLU A 1 81 ? -10.016 16.281 2.896 1 97.88 81 GLU A CA 1
ATOM 629 C C . GLU A 1 81 ? -10.547 14.914 2.486 1 97.88 81 GLU A C 1
ATOM 631 O O . GLU A 1 81 ? -11.758 14.695 2.439 1 97.88 81 GLU A O 1
ATOM 636 N N . GLY A 1 82 ? -9.625 14 2.102 1 97.38 82 GLY A N 1
ATOM 637 C CA . GLY A 1 82 ? -10.031 12.641 1.767 1 97.38 82 GLY A CA 1
ATOM 638 C C . GLY A 1 82 ? -10.727 11.922 2.91 1 97.38 82 GLY A C 1
ATOM 639 O O . GLY A 1 82 ? -11.789 11.328 2.719 1 97.38 82 GLY A O 1
ATOM 640 N N . GLU A 1 83 ? -10.125 12.023 4.102 1 98.19 83 GLU A N 1
ATOM 641 C CA . GLU A 1 83 ? -10.734 11.422 5.281 1 98.19 83 GLU A CA 1
ATOM 642 C C . GLU A 1 83 ? -12.109 12.016 5.566 1 98.19 83 GLU A C 1
ATOM 644 O O . GLU A 1 83 ? -13.031 11.305 5.957 1 98.19 83 GLU A O 1
ATOM 649 N N . ASN A 1 84 ? -12.172 13.328 5.441 1 98.06 84 ASN A N 1
ATOM 650 C CA . ASN A 1 84 ? -13.438 14.016 5.684 1 98.06 84 ASN A CA 1
ATOM 651 C C . ASN A 1 84 ? -14.539 13.508 4.762 1 98.06 84 ASN A C 1
ATOM 653 O O . ASN A 1 84 ? -15.656 13.242 5.215 1 98.06 84 ASN A O 1
ATOM 657 N N . HIS A 1 85 ? -14.258 13.375 3.492 1 97.5 85 HIS A N 1
ATOM 658 C CA . HIS A 1 85 ? -15.219 12.859 2.529 1 97.5 85 HIS A CA 1
ATOM 659 C C . HIS A 1 85 ? -15.68 11.453 2.904 1 97.5 85 HIS A C 1
ATOM 661 O O . HIS A 1 85 ? -16.859 11.133 2.805 1 97.5 85 HIS A O 1
ATOM 667 N N . GLU A 1 86 ? -14.773 10.633 3.338 1 97.62 86 GLU A N 1
ATOM 668 C CA . GLU A 1 86 ? -15.086 9.242 3.648 1 97.62 86 GLU A CA 1
ATOM 669 C C . GLU A 1 86 ? -16.047 9.141 4.824 1 97.62 86 GLU A C 1
ATOM 671 O O . GLU A 1 86 ? -17.047 8.422 4.762 1 97.62 86 GLU A O 1
ATOM 676 N N . TRP A 1 87 ? -15.828 9.883 5.891 1 97 87 TRP A N 1
ATOM 677 C CA . TRP A 1 87 ? -16.625 9.641 7.082 1 97 87 TRP A CA 1
ATOM 678 C C . TRP A 1 87 ? -17.906 10.484 7.07 1 97 87 TRP A C 1
ATOM 680 O O . TRP A 1 87 ? -18.875 10.164 7.75 1 97 87 TRP A O 1
ATOM 690 N N . THR A 1 88 ? -17.953 11.609 6.238 1 98 88 THR A N 1
ATOM 691 C CA . THR A 1 88 ? -19.125 12.477 6.262 1 98 88 THR A CA 1
ATOM 692 C C . THR A 1 88 ? -20.109 12.094 5.148 1 98 88 THR A C 1
ATOM 694 O O . THR A 1 88 ? -21.297 12.391 5.234 1 98 88 THR A O 1
ATOM 697 N N . SER A 1 89 ? -19.594 11.422 4.129 1 97.94 89 SER A N 1
ATOM 698 C CA . SER A 1 89 ? -20.438 11.211 2.957 1 97.94 89 SER A CA 1
ATOM 699 C C . SER A 1 89 ? -20.375 9.766 2.477 1 97.94 89 SER A C 1
ATOM 701 O O . SER A 1 89 ? -21.391 9.062 2.459 1 97.94 89 SER A O 1
ATOM 703 N N . MET A 1 90 ? -19.203 9.266 2.125 1 97.38 90 MET A N 1
ATOM 704 C CA . MET A 1 90 ? -19.047 7.977 1.458 1 97.38 90 MET A CA 1
ATOM 705 C C . MET A 1 90 ? -19.578 6.844 2.332 1 97.38 90 MET A C 1
ATOM 707 O O . MET A 1 90 ? -20.5 6.133 1.942 1 97.38 90 MET A O 1
ATOM 711 N N . TYR A 1 91 ? -19.047 6.734 3.502 1 98.06 91 TYR A N 1
ATOM 712 C CA . TYR A 1 91 ? -19.375 5.559 4.301 1 98.06 91 TYR A CA 1
ATOM 713 C C . TYR A 1 91 ? -20.781 5.652 4.867 1 98.06 91 TYR A C 1
ATOM 715 O O . TYR A 1 91 ? -21.5 4.648 4.941 1 98.06 91 TYR A O 1
ATOM 723 N N . PRO A 1 92 ? -21.25 6.883 5.305 1 98.44 92 PRO A N 1
ATOM 724 C CA . PRO A 1 92 ? -22.672 6.961 5.699 1 98.44 92 PRO A CA 1
ATOM 725 C C . PRO A 1 92 ? -23.609 6.543 4.574 1 98.44 92 PRO A C 1
ATOM 727 O O . PRO A 1 92 ? -24.594 5.832 4.82 1 98.44 92 PRO A O 1
ATOM 730 N N . THR A 1 93 ? -23.328 6.945 3.346 1 98.62 93 THR A N 1
ATOM 731 C CA . THR A 1 93 ? -24.141 6.566 2.201 1 98.62 93 THR A CA 1
ATOM 732 C C . THR A 1 93 ? -24.078 5.059 1.961 1 98.62 93 THR A C 1
ATOM 734 O O . THR A 1 93 ? -25.109 4.41 1.749 1 98.62 93 THR A O 1
ATOM 737 N N . PHE A 1 94 ? -22.875 4.496 1.968 1 98.62 94 PHE A N 1
ATOM 738 C CA . PHE A 1 94 ? -22.688 3.068 1.745 1 98.62 94 PHE A CA 1
ATOM 739 C C . PHE A 1 94 ? -23.422 2.254 2.801 1 98.62 94 PHE A C 1
ATOM 741 O O . PHE A 1 94 ? -24.062 1.249 2.48 1 98.62 94 PHE A O 1
ATOM 748 N N . ALA A 1 95 ? -23.328 2.691 4.094 1 98.12 95 ALA A N 1
ATOM 749 C CA . ALA A 1 95 ? -23.984 1.986 5.188 1 98.12 95 ALA A CA 1
ATOM 750 C C . ALA A 1 95 ? -25.5 2.01 5.016 1 98.12 95 ALA A C 1
ATOM 752 O O . ALA A 1 95 ? -26.172 0.99 5.199 1 98.12 95 ALA A O 1
ATOM 753 N N . LYS A 1 96 ? -26.062 3.146 4.688 1 98.56 96 LYS A N 1
ATOM 754 C CA . LYS A 1 96 ? -27.5 3.291 4.477 1 98.56 96 LYS A CA 1
ATOM 755 C C . LYS A 1 96 ? -28 2.346 3.387 1 98.56 96 LYS A C 1
ATOM 757 O O . LYS A 1 96 ? -28.984 1.642 3.57 1 98.56 96 LYS A O 1
ATOM 762 N N . GLU A 1 97 ? -27.281 2.334 2.287 1 98.44 97 GLU A N 1
ATOM 763 C CA . GLU A 1 97 ? -27.672 1.497 1.156 1 98.44 97 GLU A CA 1
ATOM 764 C C . GLU A 1 97 ? -27.547 0.015 1.495 1 98.44 97 GLU A C 1
ATOM 766 O O . GLU A 1 97 ? -28.375 -0.798 1.077 1 98.44 97 GLU A O 1
ATOM 771 N N . ALA A 1 98 ? -26.531 -0.352 2.213 1 98.06 98 ALA A N 1
ATOM 772 C CA . ALA A 1 98 ? -26.375 -1.737 2.646 1 98.06 98 ALA A CA 1
ATOM 773 C C . ALA A 1 98 ? -27.531 -2.172 3.543 1 98.06 98 ALA A C 1
ATOM 775 O O . ALA A 1 98 ? -28.047 -3.281 3.402 1 98.06 98 ALA A O 1
ATOM 776 N N . ARG A 1 99 ? -27.953 -1.281 4.457 1 98 99 ARG A N 1
ATOM 777 C CA . ARG A 1 99 ? -29.094 -1.579 5.324 1 98 99 ARG A CA 1
ATOM 778 C C . ARG A 1 99 ? -30.375 -1.756 4.508 1 98 99 ARG A C 1
ATOM 780 O O . ARG A 1 99 ? -31.141 -2.684 4.754 1 98 99 ARG A O 1
ATOM 787 N N . GLU A 1 100 ? -30.547 -0.867 3.574 1 98.06 100 GLU A N 1
ATOM 788 C CA . GLU A 1 100 ? -31.734 -0.924 2.727 1 98.06 100 GLU A CA 1
ATOM 789 C C . GLU A 1 100 ? -31.812 -2.242 1.96 1 98.06 100 GLU A C 1
ATOM 791 O O . GLU A 1 100 ? -32.906 -2.758 1.697 1 98.06 100 GLU A O 1
ATOM 796 N N . GLU A 1 101 ? -30.625 -2.779 1.691 1 98 101 GLU A N 1
ATOM 797 C CA . GLU A 1 101 ? -30.578 -4.012 0.909 1 98 101 GLU A CA 1
ATOM 798 C C . GLU A 1 101 ? -30.484 -5.238 1.813 1 98 101 GLU A C 1
ATOM 800 O O . GLU A 1 101 ? -30.406 -6.367 1.33 1 98 101 GLU A O 1
ATOM 805 N N . GLY A 1 102 ? -30.484 -5.027 3.109 1 97.25 102 GLY A N 1
ATOM 806 C CA . GLY A 1 102 ? -30.562 -6.125 4.059 1 97.25 102 GLY A CA 1
ATOM 807 C C . GLY A 1 102 ? -29.188 -6.645 4.48 1 97.25 102 GLY A C 1
ATOM 808 O O . GLY A 1 102 ? -29.094 -7.723 5.07 1 97.25 102 GLY A O 1
ATOM 809 N N . PHE A 1 103 ? -28.094 -5.961 4.156 1 97.31 103 PHE A N 1
ATOM 810 C CA . PHE A 1 103 ? -26.75 -6.352 4.566 1 97.31 103 PHE A CA 1
ATOM 811 C C . PHE A 1 103 ? -26.359 -5.641 5.855 1 97.31 103 PHE A C 1
ATOM 813 O O . PHE A 1 103 ? -25.406 -4.855 5.871 1 97.31 103 PHE A O 1
ATOM 820 N N . ASP A 1 104 ? -26.891 -6.051 6.945 1 96.88 104 ASP A N 1
ATOM 821 C CA . ASP A 1 104 ? -26.75 -5.332 8.203 1 96.88 104 ASP A CA 1
ATOM 822 C C . ASP A 1 104 ? -25.312 -5.414 8.727 1 96.88 104 ASP A C 1
ATOM 824 O O . ASP A 1 104 ? -24.797 -4.445 9.281 1 96.88 104 ASP A O 1
ATOM 828 N N . GLU A 1 105 ? -24.734 -6.531 8.602 1 95.88 105 GLU A N 1
ATOM 829 C CA . GLU A 1 105 ? -23.359 -6.672 9.062 1 95.88 105 GLU A CA 1
ATOM 830 C C . GLU A 1 105 ? -22.406 -5.789 8.258 1 95.88 105 GLU A C 1
ATOM 832 O O . GLU A 1 105 ? -21.516 -5.148 8.82 1 95.88 105 GLU A O 1
ATOM 837 N N . ILE A 1 106 ? -22.609 -5.781 6.973 1 97.06 106 ILE A N 1
ATOM 838 C CA . ILE A 1 106 ? -21.781 -4.938 6.117 1 97.06 106 ILE A CA 1
ATOM 839 C C . ILE A 1 106 ? -22.031 -3.467 6.449 1 97.06 106 ILE A C 1
ATOM 841 O O . ILE A 1 106 ? -21.094 -2.668 6.496 1 97.06 106 ILE A O 1
ATOM 845 N N . ALA A 1 107 ? -23.266 -3.086 6.707 1 97.69 107 ALA A N 1
ATOM 846 C CA . ALA A 1 107 ? -23.625 -1.726 7.109 1 97.69 107 ALA A CA 1
ATOM 847 C C . ALA A 1 107 ? -22.875 -1.326 8.383 1 97.69 107 ALA A C 1
ATOM 849 O O . ALA A 1 107 ? -22.344 -0.218 8.477 1 97.69 107 ALA A O 1
ATOM 850 N N . TYR A 1 108 ? -22.875 -2.199 9.305 1 97.62 108 TYR A N 1
ATOM 851 C CA . TYR A 1 108 ? -22.156 -1.947 10.555 1 97.62 108 TYR A CA 1
ATOM 852 C C . TYR A 1 108 ? -20.688 -1.696 10.289 1 97.62 108 TYR A C 1
ATOM 854 O O . TYR A 1 108 ? -20.094 -0.794 10.883 1 97.62 108 TYR A O 1
ATOM 862 N N . LEU A 1 109 ? -20.047 -2.529 9.406 1 97.44 109 LEU A N 1
ATOM 863 C CA . LEU A 1 109 ? -18.641 -2.379 9.102 1 97.44 109 LEU A CA 1
ATOM 864 C C . LEU A 1 109 ? -18.359 -1.032 8.438 1 97.44 109 LEU A C 1
ATOM 866 O O . LEU A 1 109 ? -17.375 -0.372 8.758 1 97.44 109 LEU A O 1
ATOM 870 N N . PHE A 1 110 ? -19.219 -0.584 7.512 1 98.44 110 PHE A N 1
ATOM 871 C CA . PHE A 1 110 ? -19.094 0.737 6.91 1 98.44 110 PHE A CA 1
ATOM 872 C C . PHE A 1 110 ? -19.125 1.824 7.98 1 98.44 110 PHE A C 1
ATOM 874 O O . PHE 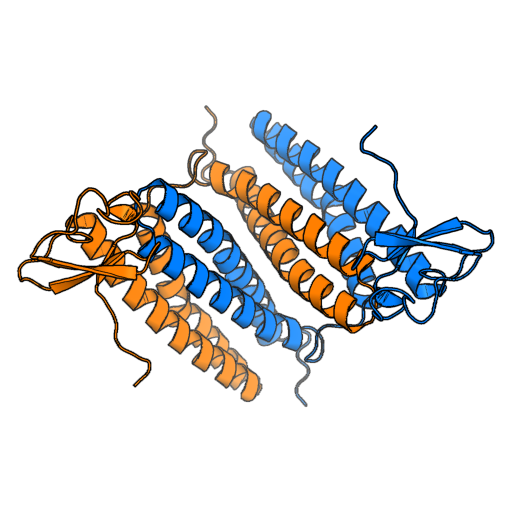A 1 110 ? -18.297 2.742 7.965 1 98.44 110 PHE A O 1
ATOM 881 N N . ASP A 1 111 ? -20.062 1.693 8.922 1 97.56 111 ASP A N 1
ATOM 882 C CA . ASP A 1 111 ? -20.172 2.676 9.992 1 97.56 111 ASP A CA 1
ATOM 883 C C . ASP A 1 111 ? -18.922 2.686 10.867 1 97.56 111 ASP A C 1
ATOM 885 O O . ASP A 1 111 ? -18.422 3.752 11.242 1 97.56 111 ASP A O 1
ATOM 889 N N . ALA A 1 112 ? -18.484 1.513 11.242 1 98.06 112 ALA A N 1
ATOM 890 C CA . ALA A 1 112 ? -17.328 1.389 12.133 1 98.06 112 ALA A CA 1
ATOM 891 C C . ALA A 1 112 ? -16.078 1.977 11.492 1 98.06 112 ALA A C 1
ATOM 893 O O . ALA A 1 112 ? -15.328 2.709 12.141 1 98.06 112 ALA A O 1
ATOM 894 N N . VAL A 1 113 ? -15.836 1.664 10.219 1 97.62 113 VAL A N 1
ATOM 895 C CA . VAL A 1 113 ? -14.68 2.209 9.516 1 97.62 113 VAL A CA 1
ATOM 896 C C . VAL A 1 113 ? -14.828 3.721 9.367 1 97.62 113 VAL A C 1
ATOM 898 O O . VAL A 1 113 ? -13.859 4.469 9.516 1 97.62 113 VAL A O 1
ATOM 901 N N . GLY A 1 114 ? -16.047 4.184 9.047 1 97.5 114 GLY A N 1
ATOM 902 C CA . GLY A 1 114 ? -16.297 5.613 9 1 97.5 114 GLY A CA 1
ATOM 903 C C . GLY A 1 114 ? -15.906 6.336 10.273 1 97.5 114 GLY A C 1
ATOM 904 O O . GLY A 1 114 ? -15.352 7.438 10.219 1 97.5 114 GLY A O 1
ATOM 905 N N . ALA A 1 115 ? -16.188 5.75 11.398 1 97.12 115 ALA A N 1
ATOM 906 C CA . ALA A 1 115 ? -15.844 6.344 12.688 1 97.12 115 ALA A CA 1
ATOM 907 C C . ALA A 1 115 ? -14.336 6.445 12.859 1 97.12 115 ALA A C 1
AT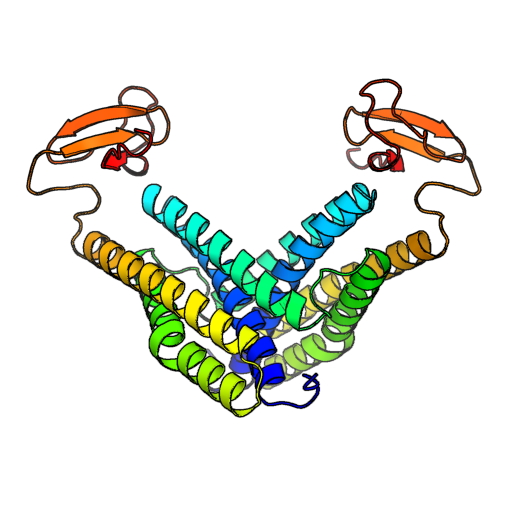OM 909 O O . ALA A 1 115 ? -13.836 7.406 13.453 1 97.12 115 ALA A O 1
ATOM 910 N N . ILE A 1 116 ? -13.617 5.418 12.391 1 97.94 116 ILE A N 1
ATOM 911 C CA . ILE A 1 116 ? -12.164 5.449 12.445 1 97.94 116 ILE A CA 1
ATOM 912 C C . ILE A 1 116 ? -11.633 6.582 11.57 1 97.94 116 ILE A C 1
ATOM 914 O O . ILE A 1 116 ? -10.711 7.305 11.961 1 97.94 116 ILE A O 1
ATOM 918 N N . GLU A 1 117 ? -12.242 6.746 10.312 1 98.31 117 GLU A N 1
ATOM 919 C CA . GLU A 1 117 ? -11.812 7.793 9.391 1 98.31 117 GLU A CA 1
ATOM 920 C C . GLU A 1 117 ? -11.992 9.18 10.008 1 98.31 117 GLU A C 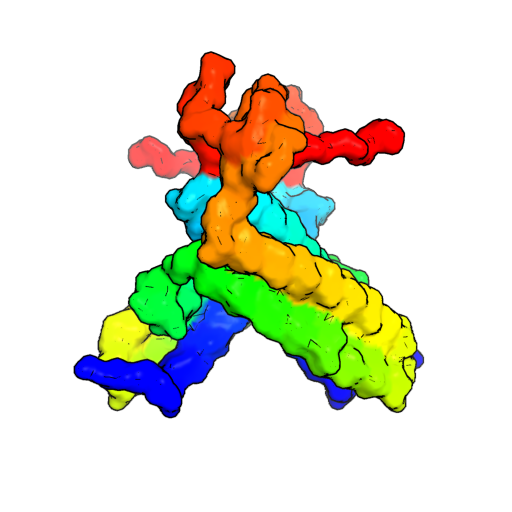1
ATOM 922 O O . GLU A 1 117 ? -11.211 10.094 9.734 1 98.31 117 GLU A O 1
ATOM 927 N N . LYS A 1 118 ? -13.008 9.359 10.828 1 97.81 118 LYS A N 1
ATOM 928 C CA . LYS A 1 118 ? -13.203 10.617 11.555 1 97.81 118 LYS A CA 1
ATOM 929 C C . LYS A 1 118 ? -12 10.922 12.438 1 97.81 118 LYS A C 1
ATOM 931 O O . LYS A 1 118 ? -11.539 12.07 12.5 1 97.81 118 LYS A O 1
ATOM 936 N N . GLU A 1 119 ? -11.539 9.891 13.141 1 97.75 119 GLU A N 1
ATOM 937 C CA . GLU A 1 119 ? -10.359 10.078 13.984 1 97.75 119 GLU A CA 1
ATOM 938 C C . GLU A 1 119 ? -9.133 10.438 13.148 1 97.75 119 GLU A C 1
ATOM 940 O O . GLU A 1 119 ? -8.328 11.273 13.555 1 97.75 119 GLU A O 1
ATOM 945 N N . HIS A 1 120 ? -8.945 9.805 11.984 1 98.69 120 HIS A N 1
ATOM 946 C CA . HIS A 1 120 ? -7.863 10.164 11.078 1 98.69 120 HIS A CA 1
ATOM 947 C C . HIS A 1 120 ? -7.949 11.633 10.664 1 98.69 120 HIS A C 1
ATOM 949 O O . HIS A 1 120 ? -6.945 12.344 10.672 1 98.69 120 HIS A O 1
ATOM 955 N N . ASN A 1 121 ? -9.156 12.016 10.289 1 98.19 121 ASN A N 1
ATOM 956 C CA . ASN A 1 121 ? -9.406 13.383 9.859 1 98.19 121 ASN A CA 1
ATOM 957 C C . ASN A 1 121 ? -9.016 14.391 10.938 1 98.19 121 ASN A C 1
ATOM 959 O O . ASN A 1 121 ? -8.281 15.344 10.672 1 98.19 121 ASN A O 1
ATOM 963 N N . GLU A 1 122 ? -9.477 14.195 12.141 1 98.25 122 GLU A N 1
ATOM 964 C CA . GLU A 1 122 ? -9.203 15.102 13.258 1 98.25 122 GLU A CA 1
ATOM 965 C C . GLU A 1 122 ? -7.711 15.18 13.547 1 98.25 122 GLU A C 1
ATOM 967 O O . GLU A 1 122 ? -7.18 16.266 13.797 1 98.25 122 GLU A O 1
ATOM 972 N N . ARG A 1 123 ? -7.082 14.07 13.516 1 98.31 123 ARG A N 1
ATOM 973 C CA . ARG A 1 123 ? -5.641 14.031 13.742 1 98.31 123 ARG A CA 1
ATOM 974 C C . ARG A 1 123 ? -4.895 14.828 12.68 1 98.31 123 ARG A C 1
ATOM 976 O O . ARG A 1 123 ? -4 15.609 12.992 1 98.31 123 ARG A O 1
ATOM 983 N N . TYR A 1 124 ? -5.273 14.625 11.383 1 98.62 124 TYR A N 1
ATOM 984 C CA . TYR A 1 124 ? -4.605 15.328 10.297 1 98.62 124 TYR A CA 1
ATOM 985 C C . TYR A 1 124 ? -4.852 16.828 10.383 1 98.62 124 TYR A C 1
ATOM 987 O O . TYR A 1 124 ? -3.965 17.641 10.078 1 98.62 124 TYR A O 1
ATOM 995 N N . ASP A 1 125 ? -6.055 17.219 10.797 1 98.44 125 ASP A N 1
ATOM 996 C CA . ASP A 1 125 ? -6.355 18.641 10.969 1 98.44 125 ASP A CA 1
ATOM 997 C C . ASP A 1 125 ? -5.445 19.266 12.016 1 98.44 125 ASP A C 1
ATOM 999 O O . ASP A 1 125 ? -4.93 20.375 11.82 1 98.44 125 ASP A O 1
ATOM 1003 N N . VAL A 1 126 ? -5.273 18.609 13.141 1 98.19 126 VAL A N 1
ATOM 1004 C CA . VAL A 1 126 ? -4.426 19.125 14.219 1 98.19 126 VAL A CA 1
ATOM 1005 C C . VAL A 1 126 ? -2.986 19.25 13.719 1 98.19 126 VAL A C 1
ATOM 1007 O O . VAL A 1 126 ? -2.33 20.266 13.953 1 98.19 126 VAL A O 1
ATOM 1010 N N . LEU A 1 127 ? -2.486 18.25 13.062 1 98.62 127 LEU A N 1
ATOM 1011 C CA . LEU A 1 127 ? -1.115 18.25 12.57 1 98.62 127 LEU A CA 1
ATOM 1012 C C . LEU A 1 127 ? -0.914 19.359 11.531 1 98.62 127 LEU A C 1
ATOM 1014 O O . LEU A 1 127 ? 0.123 20.031 11.523 1 98.62 127 LEU A O 1
ATOM 1018 N N . LEU A 1 128 ? -1.897 19.469 10.625 1 98.44 128 LEU A N 1
ATOM 1019 C CA . LEU A 1 128 ? -1.833 20.531 9.609 1 98.44 128 LEU A CA 1
ATOM 1020 C C . LEU A 1 128 ? -1.695 21.891 10.258 1 98.44 128 LEU A C 1
ATOM 1022 O O . LEU A 1 128 ? -0.849 22.703 9.859 1 98.44 128 LEU A O 1
ATOM 1026 N N . LYS A 1 129 ? -2.488 22.188 11.273 1 98.19 129 LYS A N 1
ATOM 1027 C CA . LYS A 1 129 ? -2.438 23.453 11.992 1 98.19 129 LYS A CA 1
ATOM 1028 C C . LYS A 1 129 ? -1.055 23.688 12.602 1 98.19 129 LYS A C 1
ATOM 1030 O O . LYS A 1 129 ? -0.514 24.797 12.516 1 98.19 129 LYS A O 1
ATOM 1035 N N . LYS A 1 130 ? -0.507 22.656 13.211 1 97.75 130 LYS A N 1
ATOM 1036 C CA . LYS A 1 130 ? 0.799 22.781 13.852 1 97.75 130 LYS A CA 1
ATOM 1037 C C . LYS A 1 130 ? 1.889 23.078 12.828 1 97.75 130 LYS A C 1
ATOM 1039 O O . LYS A 1 130 ? 2.795 23.875 13.094 1 97.75 130 LYS A O 1
ATOM 1044 N N . VAL A 1 131 ? 1.834 22.453 11.703 1 98.25 131 VAL A N 1
ATOM 1045 C CA . VAL A 1 131 ? 2.814 22.688 10.641 1 98.25 131 VAL A CA 1
ATOM 1046 C C . VAL A 1 131 ? 2.68 24.109 10.109 1 98.25 131 VAL A C 1
ATOM 1048 O O . VAL A 1 131 ? 3.678 24.828 9.961 1 98.25 131 VAL A O 1
ATOM 1051 N N . GLU A 1 132 ? 1.461 24.547 9.875 1 97.81 132 GLU A N 1
ATOM 1052 C CA . GLU A 1 132 ? 1.211 25.875 9.297 1 97.81 132 GLU A CA 1
ATOM 1053 C C . GLU A 1 132 ? 1.604 26.969 10.273 1 97.81 132 GLU A C 1
ATOM 1055 O O . GLU A 1 132 ? 2.078 28.031 9.852 1 97.81 132 GLU A O 1
ATOM 1060 N N . GLU A 1 133 ? 1.485 26.703 11.547 1 97 133 GLU A N 1
ATOM 1061 C CA . GLU A 1 133 ? 1.79 27.703 12.57 1 97 133 GLU A CA 1
ATOM 1062 C C . GLU A 1 133 ? 3.258 27.641 12.984 1 97 133 GLU A C 1
ATOM 1064 O O . GLU A 1 133 ? 3.734 28.5 13.734 1 97 133 GLU A O 1
ATOM 1069 N N . GLY A 1 134 ? 3.914 26.672 12.57 1 96.69 134 GLY A N 1
ATOM 1070 C CA . GLY A 1 134 ? 5.305 26.516 12.961 1 96.69 134 GLY A CA 1
ATOM 1071 C C . GLY A 1 134 ? 5.473 26.078 14.406 1 96.69 134 GLY A C 1
ATOM 1072 O O . GLY A 1 134 ? 6.469 26.406 15.047 1 96.69 134 GLY A O 1
ATOM 1073 N N . SER A 1 135 ? 4.531 25.312 14.898 1 97.06 135 SER A N 1
ATOM 1074 C CA . SER A 1 135 ? 4.551 24.969 16.312 1 97.06 135 SER A CA 1
ATOM 1075 C C . SER A 1 135 ? 4.84 23.484 16.531 1 97.06 135 SER A C 1
ATOM 1077 O O . SER A 1 135 ? 4.633 22.969 17.625 1 97.06 135 SER A O 1
ATOM 1079 N N . VAL A 1 136 ? 5.316 22.797 15.5 1 97.88 136 VAL A N 1
ATOM 1080 C CA . VAL A 1 136 ? 5.621 21.375 15.633 1 97.88 136 VAL A CA 1
ATOM 1081 C C . VAL A 1 136 ? 6.734 21.188 16.656 1 97.88 136 VAL A C 1
ATOM 1083 O O . VAL A 1 136 ? 6.645 20.312 17.531 1 97.88 136 VAL A O 1
ATOM 1086 N N . PHE A 1 137 ? 7.742 22.078 16.641 1 98.19 137 PHE A N 1
ATOM 1087 C CA . PHE A 1 137 ? 8.914 21.891 17.469 1 98.19 137 PHE A CA 1
ATOM 1088 C C . PHE A 1 137 ? 9.062 23.031 18.484 1 98.19 137 PHE A C 1
ATOM 1090 O O . PHE A 1 137 ? 10.109 23.172 19.109 1 98.19 137 PHE A O 1
ATOM 1097 N N . VAL A 1 138 ? 8.094 23.953 18.531 1 97.69 138 VAL A N 1
ATOM 1098 C CA . VAL A 1 138 ? 8.07 25.078 19.453 1 97.69 138 VAL A CA 1
ATOM 1099 C C . VAL A 1 138 ? 6.738 25.125 20.203 1 97.69 138 VAL A C 1
ATOM 1101 O O . VAL A 1 138 ? 5.676 25.016 19.578 1 97.69 138 VAL A O 1
ATOM 1104 N N . LYS A 1 139 ? 6.859 25.203 21.5 1 96.56 139 LYS A N 1
ATOM 1105 C CA . LYS A 1 139 ? 5.66 25.234 22.328 1 96.56 139 LYS A CA 1
ATOM 1106 C C . LYS A 1 139 ? 5.637 26.484 23.203 1 96.56 139 LYS A C 1
ATOM 1108 O O . LYS A 1 139 ? 6.672 27.125 23.422 1 96.56 139 LYS A O 1
ATOM 1113 N N . GLU A 1 140 ? 4.449 26.812 23.578 1 95.94 140 GLU A N 1
ATOM 1114 C CA . GLU A 1 140 ? 4.293 27.984 24.438 1 95.94 140 GLU A CA 1
ATOM 1115 C C . GLU A 1 140 ? 4.848 27.734 25.828 1 95.94 140 GLU A C 1
ATOM 1117 O O . GLU A 1 140 ? 5.414 28.641 26.453 1 95.94 140 GLU A O 1
ATOM 1122 N N . GLU A 1 141 ? 4.648 26.484 26.281 1 97.12 141 GLU A N 1
ATOM 1123 C CA . GLU A 1 141 ? 5.16 26.062 27.578 1 97.12 141 GLU A CA 1
ATOM 1124 C C . GLU A 1 141 ? 6.176 24.938 27.438 1 97.12 141 GLU A C 1
ATOM 1126 O O . GLU A 1 141 ? 6.25 24.281 26.391 1 97.12 141 GLU A O 1
ATOM 1131 N N . GLU A 1 142 ? 6.91 24.828 28.547 1 97.25 142 GLU A N 1
ATOM 1132 C CA . GLU A 1 142 ? 7.863 23.734 28.547 1 97.25 142 GLU A CA 1
ATOM 1133 C C . GLU A 1 142 ? 7.152 22.375 28.484 1 97.25 142 GLU A C 1
ATOM 1135 O O . GLU A 1 142 ? 6.129 22.188 29.141 1 97.25 142 GLU A O 1
ATOM 1140 N N . ILE A 1 143 ? 7.676 21.484 27.672 1 97 143 ILE A N 1
ATOM 1141 C CA . ILE A 1 143 ? 7.203 20.109 27.625 1 97 143 ILE A CA 1
ATOM 1142 C C . ILE A 1 143 ? 8.391 19.156 27.672 1 97 143 ILE A C 1
ATOM 1144 O O . ILE A 1 143 ? 9.547 19.578 27.688 1 97 143 ILE A O 1
ATOM 1148 N N . ILE A 1 144 ? 8.039 17.906 27.781 1 97.31 144 ILE A N 1
ATOM 1149 C CA . ILE A 1 144 ? 9.062 16.875 27.734 1 97.31 144 ILE A CA 1
ATOM 1150 C C . ILE A 1 144 ? 9.156 16.312 26.312 1 97.31 144 ILE A C 1
ATOM 1152 O O . ILE A 1 144 ? 8.203 15.727 25.797 1 97.31 144 ILE A O 1
ATOM 1156 N N . TRP A 1 145 ? 10.336 16.562 25.703 1 97.62 145 TRP A N 1
ATOM 1157 C CA . TRP A 1 145 ? 10.633 16.031 24.375 1 97.62 145 TRP A CA 1
ATOM 1158 C C . TRP A 1 145 ? 11.367 14.703 24.469 1 97.62 145 TRP A C 1
ATOM 1160 O O . TRP A 1 145 ? 12.117 14.469 25.422 1 97.62 145 TRP A O 1
ATOM 1170 N N . ILE A 1 146 ? 11.18 13.836 23.516 1 97.19 146 ILE A N 1
ATOM 1171 C CA . ILE A 1 146 ? 11.938 12.594 23.391 1 97.19 146 ILE A CA 1
ATOM 1172 C C . ILE A 1 146 ? 12.453 12.461 21.969 1 97.19 146 ILE A C 1
ATOM 1174 O O . ILE A 1 146 ? 11.727 12.695 21 1 97.19 146 ILE A O 1
ATOM 1178 N N . CYS A 1 147 ? 13.75 12.148 21.812 1 96.56 147 CYS A N 1
ATOM 1179 C CA . CYS A 1 147 ? 14.305 11.805 20.5 1 96.56 147 CYS A CA 1
ATOM 1180 C C . CYS A 1 147 ? 13.812 10.438 20.047 1 96.56 147 CYS A C 1
ATOM 1182 O O . CYS A 1 147 ? 14.141 9.414 20.672 1 96.56 147 CYS A O 1
ATOM 1184 N N . GLY A 1 148 ? 13.18 10.406 19.047 1 94.12 148 GLY A N 1
ATOM 1185 C CA . GLY A 1 148 ? 12.602 9.164 18.547 1 94.12 148 GLY A CA 1
ATOM 1186 C C . GLY A 1 148 ? 13.633 8.188 18.016 1 94.12 148 GLY A C 1
ATOM 1187 O O . GLY A 1 148 ? 13.328 7.016 17.797 1 94.12 148 GLY A O 1
ATOM 1188 N N . ASN A 1 149 ? 14.859 8.727 17.875 1 91.62 149 ASN A N 1
ATOM 1189 C CA . ASN A 1 149 ? 15.914 7.855 17.359 1 91.62 149 ASN A CA 1
ATOM 1190 C C . ASN A 1 149 ? 16.609 7.094 18.484 1 91.62 149 ASN A C 1
ATOM 1192 O O . ASN A 1 149 ? 16.812 5.883 18.391 1 91.62 149 ASN A O 1
ATOM 1196 N N . CYS A 1 150 ? 16.922 7.742 19.594 1 94.44 150 CYS A N 1
ATOM 1197 C CA . CYS A 1 150 ? 17.734 7.062 20.594 1 94.44 150 CYS A CA 1
ATOM 1198 C C . CYS A 1 150 ? 17.031 7.055 21.953 1 94.44 150 CYS A C 1
ATOM 1200 O O . CYS A 1 150 ? 17.484 6.395 22.891 1 94.44 150 CYS A O 1
ATOM 1202 N N . GLY A 1 151 ? 16.016 7.871 22.141 1 93.56 151 GLY A N 1
ATOM 1203 C CA . GLY A 1 151 ? 15.234 7.871 23.375 1 93.56 151 GLY A CA 1
ATOM 1204 C C . GLY A 1 151 ? 15.656 8.961 24.344 1 93.56 151 GLY A C 1
ATOM 1205 O O . GLY A 1 151 ? 15.156 9.023 25.469 1 93.56 151 GLY A O 1
ATOM 1206 N N . HIS A 1 152 ? 16.562 9.883 23.938 1 95.12 152 HIS A N 1
ATOM 1207 C CA . HIS A 1 152 ? 17 10.984 24.797 1 95.12 152 HIS A CA 1
ATOM 1208 C C . HIS A 1 152 ? 15.828 11.891 25.172 1 95.12 152 HIS A C 1
ATOM 1210 O O . HIS A 1 152 ? 15.023 12.266 24.312 1 95.12 152 HIS A O 1
ATOM 1216 N N . ILE A 1 153 ? 15.75 12.273 26.406 1 97.25 153 ILE A N 1
ATOM 1217 C CA . ILE A 1 153 ? 14.688 13.125 26.922 1 97.25 153 ILE A CA 1
ATOM 1218 C C . ILE A 1 153 ? 15.219 14.531 27.172 1 97.25 153 ILE A C 1
ATOM 1220 O O . ILE A 1 153 ? 16.328 14.703 27.688 1 97.25 153 ILE A O 1
ATOM 1224 N N . PHE A 1 154 ? 14.516 15.578 26.75 1 97.06 154 PHE A N 1
ATOM 1225 C CA . PHE A 1 154 ? 14.867 16.984 26.891 1 97.06 154 PHE A CA 1
ATOM 1226 C C . PHE A 1 154 ? 13.656 17.797 27.328 1 97.06 154 PHE A C 1
ATOM 1228 O O . PHE A 1 154 ? 12.547 17.609 26.812 1 97.06 154 PHE A O 1
ATOM 1235 N N . LYS A 1 155 ? 13.805 18.656 28.344 1 97.88 155 LYS A N 1
ATOM 1236 C CA . LYS A 1 155 ? 12.742 19.547 28.797 1 97.88 155 LYS A CA 1
ATOM 1237 C C . LYS A 1 155 ? 12.977 20.969 28.297 1 97.88 155 LYS A C 1
ATOM 1239 O O . LYS A 1 155 ? 14.039 21.547 28.547 1 97.88 155 LYS A O 1
ATOM 1244 N N . GLY A 1 156 ? 12.008 21.547 27.594 1 97.25 156 GLY A N 1
ATOM 1245 C CA . GLY A 1 156 ? 12.117 22.906 27.094 1 97.25 156 GLY A CA 1
ATOM 1246 C C . GLY A 1 156 ? 10.953 23.328 26.219 1 97.25 156 GLY A C 1
ATOM 1247 O O . GLY A 1 156 ? 10.078 22.5 25.922 1 97.25 156 GLY A O 1
ATOM 1248 N N . LYS A 1 157 ? 10.93 24.594 25.812 1 97.88 157 LYS A N 1
ATOM 1249 C CA . LYS A 1 157 ? 9.875 25.141 24.969 1 97.88 157 LYS A CA 1
ATOM 1250 C C . LYS A 1 157 ? 10.117 24.797 23.5 1 97.88 157 LYS A C 1
ATOM 1252 O O . LYS A 1 157 ? 9.188 24.812 22.688 1 97.88 157 LYS A O 1
ATOM 1257 N N . GLU A 1 158 ? 11.367 24.516 23.219 1 98.12 158 GLU A N 1
ATOM 1258 C CA . GLU A 1 158 ? 11.734 24.172 21.859 1 98.12 158 GLU A CA 1
ATOM 1259 C C . GLU A 1 158 ? 12.555 22.875 21.812 1 98.12 158 GLU A C 1
ATOM 1261 O O . GLU A 1 158 ? 13.422 22.656 22.656 1 98.12 158 GLU A O 1
ATOM 1266 N N . ALA A 1 159 ? 12.258 22.047 20.812 1 97.62 159 ALA A N 1
ATOM 1267 C CA . ALA A 1 159 ? 13.094 20.875 20.609 1 97.62 159 ALA A CA 1
ATOM 1268 C C . ALA A 1 159 ? 14.523 21.266 20.234 1 97.62 159 ALA A C 1
ATOM 1270 O O . ALA A 1 159 ? 14.727 22.234 19.5 1 97.62 159 ALA A O 1
ATOM 1271 N N . PRO A 1 160 ? 15.492 20.453 20.719 1 96.81 160 PRO A N 1
ATOM 1272 C CA . PRO A 1 160 ? 16.875 20.766 20.312 1 96.81 160 PRO A CA 1
ATOM 1273 C C . PRO A 1 160 ? 17.078 20.656 18.812 1 96.81 160 PRO A C 1
ATOM 1275 O O . PRO A 1 160 ? 16.453 19.828 18.141 1 96.81 160 PRO A O 1
ATOM 1278 N N . GLU A 1 161 ? 18.062 21.469 18.281 1 97.62 161 GLU A N 1
ATOM 1279 C CA . GLU A 1 161 ? 18.391 21.422 16.859 1 97.62 161 GLU A CA 1
ATOM 1280 C C . GLU A 1 161 ? 18.984 20.078 16.469 1 97.62 161 GLU A C 1
ATOM 1282 O O . GLU A 1 161 ? 18.812 19.625 15.344 1 97.62 161 GLU A O 1
ATOM 1287 N N . LYS A 1 162 ? 19.672 19.578 17.5 1 97.38 162 LYS A N 1
ATOM 1288 C CA . LYS A 1 162 ? 20.344 18.281 17.328 1 97.38 162 LYS A CA 1
ATOM 1289 C C . LYS A 1 162 ? 20.375 17.5 18.641 1 97.38 162 LYS A C 1
ATOM 1291 O O . LYS A 1 162 ? 20.594 18.078 19.703 1 97.38 162 LYS A O 1
ATOM 1296 N N . CYS A 1 163 ? 20.109 16.188 18.531 1 97.12 163 CYS A N 1
ATOM 1297 C CA . CYS A 1 163 ? 20.172 15.359 19.734 1 97.12 163 CYS A CA 1
ATOM 1298 C C . CYS A 1 163 ? 21.594 15.258 20.25 1 97.12 163 CYS A C 1
ATOM 1300 O O . CYS A 1 163 ? 22.5 14.852 19.516 1 97.12 163 CYS A O 1
ATOM 1302 N N . PRO A 1 164 ? 21.75 15.531 21.391 1 95.88 164 PRO A N 1
ATOM 1303 C CA . PRO A 1 164 ? 23.125 15.508 21.922 1 95.88 164 PRO A CA 1
ATOM 1304 C C . PRO A 1 164 ? 23.656 14.094 22.109 1 95.88 164 PRO A C 1
ATOM 1306 O O . PRO A 1 164 ? 24.859 13.914 22.344 1 95.88 164 PRO A O 1
ATOM 1309 N N . VAL A 1 165 ? 22.766 13.164 22.031 1 95.81 165 VAL A N 1
ATOM 1310 C CA . VAL A 1 165 ? 23.188 11.789 22.266 1 95.81 165 VAL A CA 1
ATOM 1311 C C . VAL A 1 165 ? 23.469 11.086 20.938 1 95.81 165 VAL A C 1
ATOM 1313 O O . VAL A 1 165 ? 24.562 10.578 20.719 1 95.81 165 VAL A O 1
ATOM 1316 N N . CYS A 1 166 ? 22.594 11.07 20.062 1 96.44 166 CYS A N 1
ATOM 1317 C CA . CYS A 1 166 ? 22.75 10.281 18.844 1 96.44 166 CYS A CA 1
ATOM 1318 C C . CYS A 1 166 ? 23 11.18 17.641 1 96.44 166 CYS A C 1
ATOM 1320 O O . CYS A 1 166 ? 23.141 10.688 16.516 1 96.44 166 CYS A O 1
ATOM 1322 N N . ALA A 1 167 ? 22.875 12.453 17.703 1 96 167 ALA A N 1
ATOM 1323 C CA . ALA A 1 167 ? 23.266 13.477 16.734 1 96 167 ALA A CA 1
ATOM 1324 C C . ALA A 1 167 ? 22.219 13.609 15.617 1 96 167 ALA A C 1
ATOM 1326 O O . ALA A 1 167 ? 22.422 14.352 14.656 1 96 167 ALA A O 1
ATOM 1327 N N . HIS A 1 168 ? 21.156 13.023 15.75 1 96.12 168 HIS A N 1
ATOM 1328 C CA . HIS A 1 168 ? 20.109 13.203 14.758 1 96.12 168 HIS A CA 1
ATOM 1329 C C . HIS A 1 168 ? 19.453 14.57 14.891 1 96.12 168 HIS A C 1
ATOM 1331 O O . HIS A 1 168 ? 19.438 15.156 15.969 1 96.12 168 HIS A O 1
ATOM 1337 N N . PRO A 1 169 ? 18.938 15.016 13.812 1 97.94 169 PRO A N 1
ATOM 1338 C CA . PRO A 1 169 ? 18.422 16.391 13.797 1 97.94 169 PRO A CA 1
ATOM 1339 C C . PRO A 1 169 ? 17.125 16.531 14.594 1 97.94 169 PRO A C 1
ATOM 1341 O O . PRO A 1 169 ? 16.531 15.539 15.008 1 97.94 169 PRO A O 1
ATOM 1344 N N . LYS A 1 170 ? 16.609 17.828 14.766 1 97.88 170 LYS A N 1
ATOM 1345 C CA . LYS A 1 170 ? 15.398 18.266 15.461 1 97.88 170 LYS A CA 1
ATOM 1346 C C . LYS A 1 170 ? 14.18 17.469 14.992 1 97.88 170 LYS A C 1
ATOM 1348 O O . LYS A 1 170 ? 13.258 17.219 15.766 1 97.88 170 LYS A O 1
ATOM 1353 N N .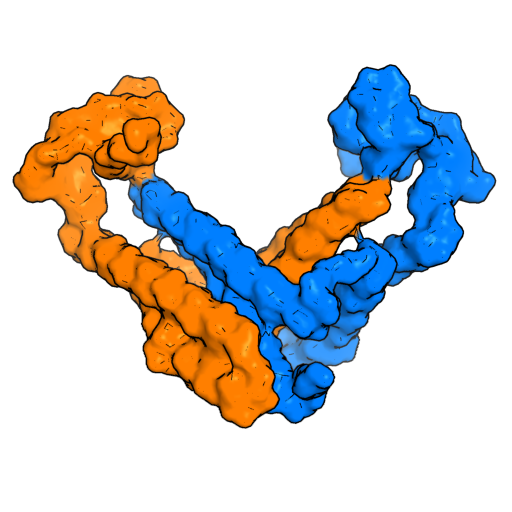 ALA A 1 171 ? 14.258 16.922 13.734 1 97.69 171 ALA A N 1
ATOM 1354 C CA . ALA A 1 171 ? 13.164 16.234 13.062 1 97.69 171 ALA A CA 1
ATOM 1355 C C . ALA A 1 171 ? 12.719 15.008 13.859 1 97.69 171 ALA A C 1
ATOM 1357 O O . ALA A 1 171 ? 11.562 14.594 13.766 1 97.69 171 ALA A O 1
ATOM 1358 N N . TYR A 1 172 ? 13.539 14.492 14.688 1 97.88 172 TYR A N 1
ATOM 1359 C CA . TYR A 1 172 ? 13.273 13.219 15.359 1 97.88 172 TYR A CA 1
ATOM 1360 C C . TYR A 1 172 ? 12.656 13.453 16.734 1 97.88 172 TYR A C 1
ATOM 1362 O O . TYR A 1 172 ? 12.227 12.5 17.391 1 97.88 172 TYR A O 1
ATOM 1370 N N . PHE A 1 173 ? 12.602 14.68 17.156 1 97.81 173 PHE A N 1
ATOM 1371 C CA . PHE A 1 173 ? 12.039 14.953 18.469 1 97.81 173 PHE A CA 1
ATOM 1372 C C . PHE A 1 173 ? 10.516 15.039 18.406 1 97.81 173 PHE A C 1
ATOM 1374 O O . PHE A 1 173 ? 9.961 15.531 17.422 1 97.81 173 PHE A O 1
ATOM 1381 N N . GLU A 1 174 ? 9.906 14.594 19.422 1 97.56 174 GLU A N 1
ATOM 1382 C CA . GLU A 1 174 ? 8.461 14.68 19.625 1 97.56 174 GLU A CA 1
ATOM 1383 C C . GLU A 1 174 ? 8.109 14.766 21.094 1 97.56 174 GLU A C 1
ATOM 1385 O O . GLU A 1 174 ? 8.953 14.523 21.969 1 97.56 174 GLU A O 1
ATOM 1390 N N . LYS A 1 175 ? 6.871 15.219 21.375 1 96.44 175 LYS A N 1
ATOM 1391 C CA . LYS A 1 175 ? 6.414 15.211 22.766 1 96.44 175 LYS A CA 1
ATOM 1392 C C . LYS A 1 175 ? 6.406 13.797 23.328 1 96.44 175 LYS A C 1
ATOM 1394 O O . LYS A 1 175 ? 5.875 12.875 22.703 1 96.44 175 LYS A O 1
ATOM 1399 N N . LYS A 1 176 ? 7.027 13.578 24.438 1 94.75 176 LYS A N 1
ATOM 1400 C CA . LYS A 1 176 ? 7.035 12.258 25.062 1 94.75 176 LYS A CA 1
ATOM 1401 C C . LYS A 1 176 ? 5.629 11.844 25.484 1 94.75 176 LYS A C 1
ATOM 1403 O O . LYS A 1 176 ? 4.898 12.633 26.078 1 94.75 176 LYS A O 1
ATOM 1408 N N . ALA A 1 177 ? 5.281 10.641 25.094 1 91.88 177 ALA A N 1
ATOM 1409 C CA . ALA A 1 177 ? 4.012 10.047 25.516 1 91.88 177 ALA A CA 1
ATOM 1410 C C . ALA A 1 177 ? 4.242 8.844 26.422 1 91.88 177 ALA A C 1
ATOM 1412 O O . ALA A 1 177 ? 5.156 8.047 26.203 1 91.88 177 ALA A O 1
ATOM 1413 N N . ASP A 1 178 ? 3.508 8.805 27.578 1 86.62 178 ASP A N 1
ATOM 1414 C CA . ASP A 1 178 ? 3.537 7.637 28.453 1 86.62 178 ASP A CA 1
ATOM 1415 C C . ASP A 1 178 ? 2.238 6.84 28.344 1 86.62 178 ASP A C 1
ATOM 1417 O O . ASP A 1 178 ? 1.238 7.191 28.984 1 86.62 178 ASP A O 1
ATOM 1421 N N . ASN A 1 179 ? 2.301 5.824 27.625 1 86 179 ASN A N 1
ATOM 1422 C CA . ASN A 1 179 ? 1.052 5.105 27.406 1 86 179 ASN A CA 1
ATOM 1423 C C . ASN A 1 179 ? 1.205 3.615 27.688 1 86 179 ASN A C 1
ATOM 1425 O O . ASN A 1 179 ? 0.428 2.801 27.188 1 86 179 ASN A O 1
ATOM 1429 N N . TYR A 1 180 ? 2.219 3.107 28.344 1 79.19 180 TYR A N 1
ATOM 1430 C CA . TYR A 1 180 ? 2.406 1.699 28.688 1 79.19 180 TYR A CA 1
ATOM 1431 C C . TYR A 1 180 ? 2.104 1.441 30.156 1 79.19 180 TYR A C 1
ATOM 1433 O O . TYR A 1 180 ? 2.338 0.341 30.656 1 79.19 180 TYR A O 1
ATOM 1441 N N . LEU A 1 181 ? 1.533 2.248 30.766 1 70.62 181 LEU A N 1
ATOM 1442 C CA . LEU A 1 181 ? 1.201 2.064 32.156 1 70.62 181 LEU A CA 1
ATOM 1443 C C . LEU A 1 181 ? -0.183 1.442 32.312 1 70.62 181 LEU A C 1
ATOM 1445 O O . LEU A 1 181 ? -1.054 1.636 31.469 1 70.62 181 LEU A O 1
ATOM 1449 N N . MET B 1 1 ? -29.734 -16.031 2.207 1 53.47 1 MET B N 1
ATOM 1450 C CA . MET B 1 1 ? -28.828 -14.938 2.525 1 53.47 1 MET B CA 1
ATOM 1451 C C . MET B 1 1 ? -28.703 -13.977 1.345 1 53.47 1 MET B C 1
ATOM 1453 O O . MET B 1 1 ? -28.844 -14.391 0.191 1 53.47 1 MET B O 1
ATOM 1457 N N . VAL B 1 2 ? -28.984 -12.68 1.484 1 71.56 2 VAL B N 1
ATOM 1458 C CA . VAL B 1 2 ? -29.047 -11.789 0.327 1 71.56 2 VAL B CA 1
ATOM 1459 C C . VAL B 1 2 ? -27.719 -11.859 -0.438 1 71.56 2 VAL B C 1
ATOM 1461 O O . VAL B 1 2 ? -26.656 -11.938 0.167 1 71.56 2 VAL B O 1
ATOM 1464 N N . GLU B 1 3 ? -27.922 -12.18 -1.723 1 89.19 3 GLU B N 1
ATOM 1465 C CA . GLU B 1 3 ? -26.75 -12.328 -2.586 1 89.19 3 GLU B CA 1
ATOM 1466 C C . GLU B 1 3 ? -26.141 -10.977 -2.922 1 89.19 3 GLU B C 1
ATOM 1468 O O . GLU B 1 3 ? -26.859 -10.023 -3.238 1 89.19 3 GLU B O 1
ATOM 1473 N N . LEU B 1 4 ? -24.875 -10.789 -2.805 1 94.5 4 LEU B N 1
ATOM 1474 C CA . LEU B 1 4 ? -24.125 -9.547 -2.992 1 94.5 4 LEU B CA 1
ATOM 1475 C C . LEU B 1 4 ? -24.078 -9.164 -4.465 1 94.5 4 LEU B C 1
ATOM 1477 O O . LEU B 1 4 ? -24.156 -7.977 -4.805 1 94.5 4 LEU B O 1
ATOM 1481 N N . LYS B 1 5 ? -24.031 -10.156 -5.281 1 94.06 5 LYS B N 1
ATOM 1482 C CA . LYS B 1 5 ? -23.812 -9.914 -6.703 1 94.06 5 LYS B CA 1
ATOM 1483 C C . LYS B 1 5 ? -24.938 -9.07 -7.297 1 94.06 5 LYS B C 1
ATOM 1485 O O . LYS B 1 5 ? -26.109 -9.359 -7.098 1 94.06 5 LYS B O 1
ATOM 1490 N N . GLY B 1 6 ? -24.5 -8.008 -7.934 1 95.5 6 GLY B N 1
ATOM 1491 C CA . GLY B 1 6 ? -25.453 -7.184 -8.656 1 95.5 6 GLY B CA 1
ATOM 1492 C C . GLY B 1 6 ? -26.078 -6.109 -7.789 1 95.5 6 GLY B C 1
ATOM 1493 O O . GLY B 1 6 ? -26.844 -5.281 -8.281 1 95.5 6 GLY B O 1
ATOM 1494 N N . THR B 1 7 ? -25.875 -6.051 -6.562 1 96.94 7 THR B N 1
ATOM 1495 C CA . THR B 1 7 ? -26.469 -5.086 -5.645 1 96.94 7 THR B CA 1
ATOM 1496 C C . THR B 1 7 ? -25.672 -3.785 -5.641 1 96.94 7 THR B C 1
ATOM 1498 O O . THR B 1 7 ? -24.562 -3.729 -6.176 1 96.94 7 THR B O 1
ATOM 1501 N N . LYS B 1 8 ? -26.297 -2.701 -5.133 1 97.38 8 LYS B N 1
ATOM 1502 C CA . LYS B 1 8 ? -25.578 -1.456 -4.875 1 97.38 8 LYS B CA 1
ATOM 1503 C C . LYS B 1 8 ? -24.453 -1.67 -3.873 1 97.38 8 LYS B C 1
ATOM 1505 O O . LYS B 1 8 ? -23.391 -1.044 -3.977 1 97.38 8 LYS B O 1
ATOM 1510 N N . THR B 1 9 ? -24.688 -2.561 -2.912 1 98.19 9 THR B N 1
ATOM 1511 C CA . THR B 1 9 ? -23.703 -2.826 -1.874 1 98.19 9 THR B CA 1
ATOM 1512 C C . THR B 1 9 ? -22.438 -3.432 -2.475 1 98.19 9 THR B C 1
ATOM 1514 O O . THR B 1 9 ? -21.328 -3.107 -2.049 1 98.19 9 THR B O 1
ATOM 1517 N N . GLU B 1 10 ? -22.562 -4.266 -3.416 1 98 10 GLU B N 1
ATOM 1518 C CA . GLU B 1 10 ? -21.375 -4.812 -4.082 1 98 10 GLU B CA 1
ATOM 1519 C C . GLU B 1 10 ? -20.547 -3.707 -4.73 1 98 10 GLU B C 1
ATOM 1521 O O . GLU B 1 10 ? -19.328 -3.68 -4.594 1 98 10 GLU B O 1
ATOM 1526 N N . ALA B 1 11 ? -21.219 -2.783 -5.41 1 98.12 11 ALA B N 1
ATOM 1527 C CA . ALA B 1 11 ? -20.547 -1.662 -6.055 1 98.12 11 ALA B CA 1
ATOM 1528 C C . ALA B 1 11 ? -19.859 -0.775 -5.023 1 98.12 11 ALA B C 1
ATOM 1530 O O . ALA B 1 11 ? -18.75 -0.282 -5.258 1 98.12 11 ALA B O 1
ATOM 1531 N N . ASN B 1 12 ? -20.578 -0.613 -3.918 1 98.44 12 ASN B N 1
ATOM 1532 C CA . ASN B 1 12 ? -20 0.199 -2.846 1 98.44 12 ASN B CA 1
ATOM 1533 C C . ASN B 1 12 ? -18.75 -0.445 -2.254 1 98.44 12 ASN B C 1
ATOM 1535 O O . ASN B 1 12 ? -17.797 0.25 -1.913 1 98.44 12 ASN B O 1
ATOM 1539 N N . LEU B 1 13 ? -18.766 -1.779 -2.119 1 98.5 13 LEU B N 1
ATOM 1540 C CA . LEU B 1 13 ? -17.594 -2.494 -1.619 1 98.5 13 LEU B CA 1
ATOM 1541 C C . LEU B 1 13 ? -16.406 -2.32 -2.562 1 98.5 13 LEU B C 1
ATOM 1543 O O . LEU B 1 13 ? -15.273 -2.135 -2.113 1 98.5 13 LEU B O 1
ATOM 1547 N N . LYS B 1 14 ? -16.641 -2.354 -3.82 1 98.25 14 LYS B N 1
ATOM 1548 C CA . LYS B 1 14 ? -15.57 -2.158 -4.801 1 98.25 14 LYS B CA 1
ATOM 1549 C C . LYS B 1 14 ? -15 -0.745 -4.723 1 98.25 14 LYS B C 1
ATOM 1551 O O . LYS B 1 14 ? -13.781 -0.557 -4.762 1 98.25 14 LYS B O 1
ATOM 1556 N N . ALA B 1 15 ? -15.883 0.205 -4.594 1 97.94 15 ALA B N 1
ATOM 1557 C CA . ALA B 1 15 ? -15.453 1.598 -4.477 1 97.94 15 ALA B CA 1
ATOM 1558 C C . ALA B 1 15 ? -14.656 1.821 -3.197 1 97.94 15 ALA B C 1
ATOM 1560 O O . ALA B 1 15 ? -13.664 2.553 -3.197 1 97.94 15 ALA B O 1
ATOM 1561 N N . ALA B 1 16 ? -15.133 1.198 -2.145 1 98.12 16 ALA B N 1
ATOM 1562 C CA . ALA B 1 16 ? -14.445 1.317 -0.862 1 98.12 16 ALA B CA 1
ATOM 1563 C C . ALA B 1 16 ? -13.055 0.703 -0.93 1 98.12 16 ALA B C 1
ATOM 1565 O O . ALA B 1 16 ? -12.086 1.271 -0.408 1 98.12 16 ALA B O 1
ATOM 1566 N N . PHE B 1 17 ? -12.938 -0.469 -1.562 1 98.56 17 PHE B N 1
ATOM 1567 C CA . PHE B 1 17 ? -11.641 -1.102 -1.728 1 98.56 17 PHE B CA 1
ATOM 1568 C C . PHE B 1 17 ? -10.703 -0.208 -2.533 1 98.56 17 PHE B C 1
ATOM 1570 O O . PHE B 1 17 ? -9.539 -0.034 -2.168 1 98.56 17 PHE B O 1
ATOM 1577 N N . ALA B 1 18 ? -11.195 0.35 -3.58 1 98.19 18 ALA B N 1
ATOM 1578 C CA . ALA B 1 18 ? -10.398 1.251 -4.41 1 98.19 18 ALA B CA 1
ATOM 1579 C C . ALA B 1 18 ? -9.953 2.477 -3.615 1 98.19 18 ALA B C 1
ATOM 1581 O O . ALA B 1 18 ? -8.781 2.855 -3.656 1 98.19 18 ALA B O 1
ATOM 1582 N N . GLY B 1 19 ? -10.867 3.076 -2.906 1 97.75 19 GLY B N 1
ATOM 1583 C CA . GLY B 1 19 ? -10.555 4.25 -2.109 1 97.75 19 GLY B CA 1
ATOM 1584 C C . GLY B 1 19 ? -9.523 3.977 -1.025 1 97.75 19 GLY B C 1
ATOM 1585 O O . GLY B 1 19 ? -8.555 4.723 -0.88 1 97.75 19 GLY B O 1
ATOM 1586 N N . GLU B 1 20 ? -9.766 2.883 -0.286 1 98.56 20 GLU B N 1
ATOM 1587 C CA . GLU B 1 20 ? -8.852 2.543 0.797 1 98.56 20 GLU B CA 1
ATOM 1588 C C . GLU B 1 20 ? -7.461 2.203 0.26 1 98.56 20 GLU B C 1
ATOM 1590 O O . GLU B 1 20 ? -6.449 2.525 0.887 1 98.56 20 GLU B O 1
ATOM 1595 N N . SER B 1 21 ? -7.383 1.504 -0.884 1 98.69 21 SER B N 1
ATOM 1596 C CA . SER B 1 21 ? -6.102 1.165 -1.493 1 98.69 21 SER B CA 1
ATOM 1597 C C . SER B 1 21 ? -5.344 2.418 -1.919 1 98.69 21 SER B C 1
ATOM 1599 O O . SER B 1 21 ? -4.121 2.494 -1.766 1 98.69 21 SER B O 1
ATOM 1601 N N . GLN B 1 22 ? -6.082 3.395 -2.482 1 98.62 22 GLN B N 1
ATOM 1602 C CA . GLN B 1 22 ? -5.457 4.648 -2.885 1 98.62 22 GLN B CA 1
ATOM 1603 C C . GLN B 1 22 ? -4.941 5.422 -1.674 1 98.62 22 GLN B C 1
ATOM 1605 O O . GLN B 1 22 ? -3.836 5.965 -1.703 1 98.62 22 GLN B O 1
ATOM 1610 N N . ALA B 1 23 ? -5.766 5.445 -0.601 1 98.5 23 ALA B N 1
ATOM 1611 C CA . ALA B 1 23 ? -5.328 6.113 0.622 1 98.5 23 ALA B CA 1
ATOM 1612 C C . ALA B 1 23 ? -4.082 5.445 1.193 1 98.5 23 ALA B C 1
ATOM 1614 O O . ALA B 1 23 ? -3.119 6.121 1.563 1 98.5 23 ALA B O 1
ATOM 1615 N N . HIS B 1 24 ? -4.109 4.16 1.239 1 98.5 24 HIS B N 1
ATOM 1616 C CA . HIS B 1 24 ? -2.961 3.387 1.693 1 98.5 24 HIS B CA 1
ATOM 1617 C C . HIS B 1 24 ? -1.695 3.783 0.941 1 98.5 24 HIS B C 1
ATOM 1619 O O . HIS B 1 24 ? -0.663 4.059 1.556 1 98.5 24 HIS B O 1
ATOM 1625 N N . THR B 1 25 ? -1.819 3.881 -0.308 1 98.62 25 THR B N 1
ATOM 1626 C CA . THR B 1 25 ? -0.678 4.148 -1.175 1 98.62 25 THR B CA 1
ATOM 1627 C C . THR B 1 25 ? -0.219 5.598 -1.036 1 98.62 25 THR B C 1
ATOM 1629 O O . THR B 1 25 ? 0.968 5.859 -0.839 1 98.62 25 THR B O 1
ATOM 1632 N N . LYS B 1 26 ? -1.151 6.57 -1.048 1 98.44 26 LYS B N 1
ATOM 1633 C CA . LYS B 1 26 ? -0.83 7.988 -0.904 1 98.44 26 LYS B CA 1
ATOM 1634 C C . LYS B 1 26 ? -0.091 8.258 0.404 1 98.44 26 LYS B C 1
ATOM 1636 O O . LYS B 1 26 ? 0.897 8.992 0.425 1 98.44 26 LYS B O 1
ATOM 1641 N N . TYR B 1 27 ? -0.602 7.633 1.403 1 98.75 27 TYR B N 1
ATOM 1642 C CA . TYR B 1 27 ? -0.068 7.941 2.725 1 98.75 27 TYR B CA 1
ATOM 1643 C C . TYR B 1 27 ? 1.349 7.402 2.881 1 98.75 27 TYR B C 1
ATOM 1645 O O . TYR B 1 27 ? 2.135 7.926 3.676 1 98.75 27 TYR B O 1
ATOM 1653 N N . GLU B 1 28 ? 1.681 6.395 2.135 1 98.62 28 GLU B N 1
ATOM 1654 C CA . GLU B 1 28 ? 3.08 5.977 2.102 1 98.62 28 GLU B CA 1
ATOM 1655 C C . GLU B 1 28 ? 3.963 7.059 1.482 1 98.62 28 GLU B C 1
ATOM 1657 O O . GLU B 1 28 ? 5.062 7.324 1.971 1 98.62 28 GLU B O 1
ATOM 1662 N N . TYR B 1 29 ? 3.455 7.68 0.406 1 98.69 29 TYR B N 1
ATOM 1663 C CA . TYR B 1 29 ? 4.203 8.773 -0.213 1 98.69 29 TYR B CA 1
ATOM 1664 C C . TYR B 1 29 ? 4.328 9.953 0.738 1 98.69 29 TYR B C 1
ATOM 1666 O O . TYR B 1 29 ? 5.402 10.547 0.858 1 98.69 29 TYR B O 1
ATOM 1674 N N . TYR B 1 30 ? 3.244 10.25 1.387 1 98.81 30 TYR B N 1
ATOM 1675 C CA . TYR B 1 30 ? 3.211 11.391 2.297 1 98.81 30 TYR B CA 1
ATOM 1676 C C . TYR B 1 30 ? 4.137 11.164 3.488 1 98.81 30 TYR B C 1
ATOM 1678 O O . TYR B 1 30 ? 4.773 12.102 3.973 1 98.81 30 TYR B O 1
ATOM 1686 N N . ALA B 1 31 ? 4.172 9.922 3.938 1 98.69 31 ALA B N 1
ATOM 1687 C CA . ALA B 1 31 ? 5.09 9.586 5.02 1 98.69 31 ALA B CA 1
ATOM 1688 C C . ALA B 1 31 ? 6.535 9.852 4.617 1 98.69 31 ALA B C 1
ATOM 1690 O O . ALA B 1 31 ? 7.285 10.492 5.363 1 98.69 31 ALA B O 1
ATOM 1691 N N . SER B 1 32 ? 6.879 9.391 3.447 1 98.38 32 SER B N 1
ATOM 1692 C CA . SER B 1 32 ? 8.234 9.594 2.947 1 98.38 32 SER B CA 1
ATOM 1693 C C . SER B 1 32 ? 8.555 11.078 2.814 1 98.38 32 SER B C 1
ATOM 1695 O O . SER B 1 32 ? 9.641 11.516 3.199 1 98.38 32 SER B O 1
ATOM 1697 N N . GLN B 1 33 ? 7.629 11.836 2.289 1 98.44 33 GLN B N 1
ATOM 1698 C CA . GLN B 1 33 ? 7.836 13.266 2.115 1 98.44 33 GLN B CA 1
ATOM 1699 C C . GLN B 1 33 ? 7.957 13.977 3.461 1 98.44 33 GLN B C 1
ATOM 1701 O O . GLN B 1 33 ? 8.781 14.883 3.623 1 98.44 33 GLN B O 1
ATOM 1706 N N . ALA B 1 34 ? 7.086 13.594 4.402 1 98.62 34 ALA B N 1
ATOM 1707 C CA . ALA B 1 34 ? 7.141 14.195 5.73 1 98.62 34 ALA B CA 1
ATOM 1708 C C . ALA B 1 34 ? 8.508 13.977 6.379 1 98.62 34 ALA B C 1
ATOM 1710 O O . ALA B 1 34 ? 9.055 14.891 6.996 1 98.62 34 ALA B O 1
ATOM 1711 N N . LYS B 1 35 ? 9.016 12.82 6.234 1 98.12 35 LYS B N 1
ATOM 1712 C CA . LYS B 1 35 ? 10.352 12.539 6.754 1 98.12 35 LYS B CA 1
ATOM 1713 C C . LYS B 1 35 ? 11.398 13.438 6.086 1 98.12 35 LYS B C 1
ATOM 1715 O O . LYS B 1 35 ? 12.234 14.031 6.766 1 98.12 35 LYS B O 1
ATOM 1720 N N . LYS B 1 36 ? 11.336 13.578 4.809 1 97.5 36 LYS B N 1
ATOM 1721 C CA . LYS B 1 36 ? 12.258 14.422 4.047 1 97.5 36 LYS B CA 1
ATOM 1722 C C . LYS B 1 36 ? 12.141 15.883 4.465 1 97.5 36 LYS B C 1
ATOM 1724 O O . LYS B 1 36 ? 13.133 16.609 4.469 1 97.5 36 LYS B O 1
ATOM 1729 N N . ASP B 1 37 ? 10.914 16.281 4.781 1 98.19 37 ASP B N 1
ATOM 1730 C CA . ASP B 1 37 ? 10.648 17.672 5.145 1 98.19 37 ASP B CA 1
ATOM 1731 C C . ASP B 1 37 ? 11.07 17.953 6.586 1 98.19 37 ASP B C 1
ATOM 1733 O O . ASP B 1 37 ? 11.008 19.094 7.043 1 98.19 37 ASP B O 1
ATOM 1737 N N . GLY B 1 38 ? 11.453 16.906 7.371 1 97.56 38 GLY B N 1
ATOM 1738 C CA . GLY B 1 38 ? 11.945 17.109 8.727 1 97.56 38 GLY B CA 1
ATOM 1739 C C . GLY B 1 38 ? 10.898 16.859 9.789 1 97.56 38 GLY B C 1
ATOM 1740 O O . GLY B 1 38 ? 10.984 17.406 10.891 1 97.56 38 GLY B O 1
ATOM 1741 N N . TYR B 1 39 ? 9.867 16.078 9.445 1 98 39 TYR B N 1
ATOM 1742 C CA . TYR B 1 39 ? 8.805 15.758 10.391 1 98 39 TYR B CA 1
ATOM 1743 C C . TYR B 1 39 ? 8.695 14.25 10.594 1 98 39 TYR B C 1
ATOM 1745 O O . TYR B 1 39 ? 7.766 13.617 10.094 1 98 39 TYR B O 1
ATOM 1753 N N . VAL B 1 40 ? 9.508 13.703 11.438 1 98.06 40 VAL B N 1
ATOM 1754 C CA . VAL B 1 40 ? 9.602 12.258 11.602 1 98.06 40 VAL B CA 1
ATOM 1755 C C . VAL B 1 40 ? 8.344 11.727 12.281 1 98.06 40 VAL B C 1
ATOM 1757 O O . VAL B 1 40 ? 7.797 10.695 11.883 1 98.06 40 VAL B O 1
ATOM 1760 N N . GLN B 1 41 ? 7.875 12.453 13.312 1 97.25 41 GLN B N 1
ATOM 1761 C CA . GLN B 1 41 ? 6.652 11.984 13.953 1 97.25 41 GLN B CA 1
ATOM 1762 C C . GLN B 1 41 ? 5.484 11.969 12.969 1 97.25 41 GLN B C 1
ATOM 1764 O O . GLN B 1 41 ? 4.688 11.023 12.961 1 97.25 41 GLN B O 1
ATOM 1769 N N . ILE B 1 42 ? 5.352 13.016 12.156 1 98.25 42 ILE B N 1
ATOM 1770 C CA . ILE B 1 42 ? 4.27 13.078 11.18 1 98.25 42 ILE B CA 1
ATOM 1771 C C . ILE B 1 42 ? 4.43 11.953 10.164 1 98.25 42 ILE B C 1
ATOM 1773 O O . ILE B 1 42 ? 3.443 11.336 9.75 1 98.25 42 ILE B O 1
ATOM 1777 N N . SER B 1 43 ? 5.637 11.688 9.734 1 98.62 43 SER B N 1
ATOM 1778 C CA . SER B 1 43 ? 5.914 10.539 8.875 1 98.62 43 SER B CA 1
ATOM 1779 C C . SER B 1 43 ? 5.383 9.242 9.492 1 98.62 43 SER B C 1
ATOM 1781 O O . SER B 1 43 ? 4.707 8.461 8.82 1 98.62 43 SER B O 1
ATOM 1783 N N . ASN B 1 44 ? 5.664 9.031 10.766 1 97.88 44 ASN B N 1
ATOM 1784 C CA . ASN B 1 44 ? 5.219 7.828 11.453 1 97.88 44 ASN B CA 1
ATOM 1785 C C . ASN B 1 44 ? 3.697 7.75 11.523 1 97.88 44 ASN B C 1
ATOM 1787 O O . ASN B 1 44 ? 3.121 6.668 11.391 1 97.88 44 ASN B O 1
ATOM 1791 N N . ILE B 1 45 ? 3.094 8.852 11.734 1 97.94 45 ILE B N 1
ATOM 1792 C CA . ILE B 1 45 ? 1.639 8.906 11.828 1 97.94 45 ILE B CA 1
ATOM 1793 C C . ILE B 1 45 ? 1.023 8.586 10.469 1 97.94 45 ILE B C 1
ATOM 1795 O O . ILE B 1 45 ? 0.051 7.828 10.383 1 97.94 45 ILE B O 1
ATOM 1799 N N . PHE B 1 46 ? 1.567 9.133 9.352 1 98.75 46 PHE B N 1
ATOM 1800 C CA . PHE B 1 46 ? 1.127 8.75 8.016 1 98.75 46 PHE B CA 1
ATOM 1801 C C . PHE B 1 46 ? 1.295 7.254 7.797 1 98.75 46 PHE B C 1
ATOM 1803 O O . PHE B 1 46 ? 0.418 6.602 7.227 1 98.75 46 PHE B O 1
ATOM 1810 N N . SER B 1 47 ? 2.406 6.723 8.219 1 98.44 47 SER B N 1
ATOM 1811 C CA . SER B 1 47 ? 2.656 5.293 8.062 1 98.44 47 SER B CA 1
ATOM 1812 C C . SER B 1 47 ? 1.637 4.469 8.836 1 98.44 47 SER B C 1
ATOM 1814 O O . SER B 1 47 ? 1.133 3.461 8.336 1 98.44 47 SER B O 1
ATOM 1816 N N . GLU B 1 48 ? 1.365 4.887 10.102 1 97.25 48 GLU B N 1
ATOM 1817 C CA . GLU B 1 48 ? 0.357 4.223 10.914 1 97.25 48 GLU B CA 1
ATOM 1818 C C . GLU B 1 48 ? -1.009 4.242 10.234 1 97.25 48 GLU B C 1
ATOM 1820 O O . GLU B 1 48 ? -1.686 3.217 10.156 1 97.25 48 GLU B O 1
ATOM 1825 N N . THR B 1 49 ? -1.399 5.398 9.758 1 98.31 49 THR B N 1
ATOM 1826 C CA . THR B 1 49 ? -2.686 5.523 9.086 1 98.31 49 THR B CA 1
ATOM 1827 C C . THR B 1 49 ? -2.701 4.699 7.797 1 98.31 49 THR B C 1
ATOM 1829 O O . THR B 1 49 ? -3.713 4.082 7.461 1 98.31 49 THR B O 1
ATOM 1832 N N . SER B 1 50 ? -1.605 4.742 7.039 1 98.56 50 SER B N 1
ATOM 1833 C CA . SER B 1 50 ? -1.487 3.912 5.844 1 98.56 50 SER B CA 1
ATOM 1834 C C . SER B 1 50 ? -1.772 2.447 6.156 1 98.56 50 SER B C 1
ATOM 1836 O O . SER B 1 50 ? -2.504 1.78 5.422 1 98.56 50 SER B O 1
ATOM 1838 N N . HIS B 1 51 ? -1.197 1.958 7.215 1 97.56 51 HIS B N 1
ATOM 1839 C CA . HIS B 1 51 ? -1.438 0.584 7.641 1 97.56 51 HIS B CA 1
ATOM 1840 C C . HIS B 1 51 ? -2.912 0.357 7.965 1 97.56 51 HIS B C 1
ATOM 1842 O O . HIS B 1 51 ? -3.488 -0.659 7.57 1 97.56 51 HIS B O 1
ATOM 1848 N N . ASN B 1 52 ? -3.504 1.327 8.711 1 98.12 52 ASN B N 1
ATOM 1849 C CA . ASN B 1 52 ? -4.93 1.22 9 1 98.12 52 ASN B CA 1
ATOM 1850 C C . ASN B 1 52 ? -5.754 1.123 7.723 1 98.12 52 ASN B C 1
ATOM 1852 O O . ASN B 1 52 ? -6.664 0.296 7.625 1 98.12 52 ASN B O 1
ATOM 1856 N N . GLU B 1 53 ? -5.414 1.968 6.68 1 98.62 53 GLU B N 1
ATOM 1857 C CA . GLU B 1 53 ? -6.156 1.963 5.422 1 98.62 53 GLU B CA 1
ATOM 1858 C C . GLU B 1 53 ? -6.008 0.625 4.703 1 98.62 53 GLU B C 1
ATOM 1860 O O . GLU B 1 53 ? -6.953 0.153 4.062 1 98.62 53 GLU B O 1
ATOM 1865 N N . LYS B 1 54 ? -4.867 0.045 4.738 1 98.31 54 LYS B N 1
ATOM 1866 C CA . LYS B 1 54 ? -4.641 -1.271 4.145 1 98.31 54 LYS B CA 1
ATOM 1867 C C . LYS B 1 54 ? -5.547 -2.322 4.781 1 98.31 54 LYS B C 1
ATOM 1869 O O . LYS B 1 54 ? -6.117 -3.16 4.082 1 98.31 54 LYS B O 1
ATOM 1874 N N . GLU B 1 55 ? -5.641 -2.27 6.098 1 98.12 55 GLU B N 1
ATOM 1875 C CA . GLU B 1 55 ? -6.473 -3.236 6.812 1 98.12 55 GLU B CA 1
ATOM 1876 C C . GLU B 1 55 ? -7.953 -3.002 6.535 1 98.12 55 GLU B C 1
ATOM 1878 O O . GLU B 1 55 ? -8.734 -3.953 6.449 1 98.12 55 GLU B O 1
ATOM 1883 N N . HIS B 1 56 ? -8.438 -1.696 6.445 1 98.56 56 HIS B N 1
ATOM 1884 C CA . HIS B 1 56 ? -9.797 -1.419 6.004 1 98.56 56 HIS B CA 1
ATOM 1885 C C . HIS B 1 56 ? -10.062 -2.031 4.633 1 98.56 56 HIS B C 1
ATOM 1887 O O . HIS B 1 56 ? -11.086 -2.693 4.434 1 98.56 56 HIS B O 1
ATOM 1893 N N . ALA B 1 57 ? -9.156 -1.825 3.711 1 98.44 57 ALA B N 1
ATOM 1894 C CA . ALA B 1 57 ? -9.266 -2.381 2.365 1 98.44 57 ALA B CA 1
ATOM 1895 C C . ALA B 1 57 ? -9.414 -3.898 2.408 1 98.44 57 ALA B C 1
ATOM 1897 O O . ALA B 1 57 ? -10.164 -4.48 1.613 1 98.44 57 ALA B O 1
ATOM 1898 N N . LYS B 1 58 ? -8.742 -4.539 3.33 1 98.31 58 LYS B N 1
ATOM 1899 C CA . LYS B 1 58 ? -8.766 -5.996 3.43 1 98.31 58 LYS B CA 1
ATOM 1900 C C . LYS B 1 58 ? -10.164 -6.5 3.797 1 98.31 58 LYS B C 1
ATOM 1902 O O . LYS B 1 58 ? -10.602 -7.543 3.305 1 98.31 58 LYS B O 1
ATOM 1907 N N . ILE B 1 59 ? -10.867 -5.734 4.676 1 97.44 59 ILE B N 1
ATOM 1908 C CA . ILE B 1 59 ? -12.227 -6.09 5.055 1 97.44 59 ILE B CA 1
ATOM 1909 C C . ILE B 1 59 ? -13.109 -6.156 3.809 1 97.44 59 ILE B C 1
ATOM 1911 O O . ILE B 1 59 ? -13.797 -7.152 3.576 1 97.44 59 ILE B O 1
ATOM 1915 N N . TRP B 1 60 ? -13.016 -5.094 3.021 1 98.25 60 TRP B N 1
ATOM 1916 C CA . TRP B 1 60 ? -13.859 -5 1.836 1 98.25 60 TRP B CA 1
ATOM 1917 C C . TRP B 1 60 ? -13.484 -6.066 0.812 1 98.25 60 TRP B C 1
ATOM 1919 O O . TRP B 1 60 ? -14.359 -6.688 0.201 1 98.25 60 TRP B O 1
ATOM 1929 N N . PHE B 1 61 ? -12.172 -6.305 0.603 1 98.5 61 PHE B N 1
ATOM 1930 C CA . PHE B 1 61 ? -11.68 -7.301 -0.344 1 98.5 61 PHE B CA 1
ATOM 1931 C C . PHE B 1 61 ? -12.203 -8.688 0.009 1 98.5 61 PHE B C 1
ATOM 1933 O O . PHE B 1 61 ? -12.672 -9.422 -0.864 1 98.5 61 PHE B O 1
ATOM 1940 N N . LYS B 1 62 ? -12.133 -9.047 1.294 1 97.44 62 LYS B N 1
ATOM 1941 C CA . LYS B 1 62 ? -12.594 -10.359 1.741 1 97.44 62 LYS B CA 1
ATOM 1942 C C . LYS B 1 62 ? -14.086 -10.523 1.49 1 97.44 62 LYS B C 1
ATOM 1944 O O . LYS B 1 62 ? -14.531 -11.586 1.044 1 97.44 62 LYS B O 1
ATOM 1949 N N . LEU B 1 63 ? -14.852 -9.492 1.789 1 95.94 63 LEU B N 1
ATOM 1950 C CA . LEU B 1 63 ? -16.297 -9.57 1.588 1 95.94 63 LEU B CA 1
ATOM 1951 C C . LEU B 1 63 ? -16.625 -9.781 0.115 1 95.94 63 LEU B C 1
ATOM 1953 O O . LEU B 1 63 ? -17.578 -10.477 -0.215 1 95.94 63 LEU B O 1
ATOM 1957 N N . LEU B 1 64 ? -15.758 -9.195 -0.754 1 97.31 64 LEU B N 1
ATOM 1958 C CA . LEU B 1 64 ? -15.969 -9.312 -2.193 1 97.31 64 LEU B CA 1
ATOM 1959 C C . LEU B 1 64 ? -15.555 -10.695 -2.691 1 97.31 64 LEU B C 1
ATOM 1961 O O . LEU B 1 64 ? -15.891 -11.078 -3.814 1 97.31 64 LEU B O 1
ATOM 1965 N N . HIS B 1 65 ? -14.789 -11.438 -1.823 1 95.94 65 HIS B N 1
ATOM 1966 C CA . HIS B 1 65 ? -14.242 -12.719 -2.25 1 95.94 65 HIS B CA 1
ATOM 1967 C C . HIS B 1 65 ? -14.625 -13.836 -1.283 1 95.94 65 HIS B C 1
ATOM 1969 O O . HIS B 1 65 ? -13.789 -14.664 -0.92 1 95.94 65 HIS B O 1
ATOM 1975 N N . GLY B 1 66 ? -15.883 -13.828 -0.753 1 92.88 66 GLY B N 1
ATOM 1976 C CA . GLY B 1 66 ? -16.422 -14.906 0.058 1 92.88 66 GLY B CA 1
ATOM 1977 C C . GLY B 1 66 ? -15.93 -14.875 1.492 1 92.88 66 GLY B C 1
ATOM 1978 O O . GLY B 1 66 ? -15.961 -15.898 2.188 1 92.88 66 GLY B O 1
ATOM 1979 N N . GLY B 1 67 ? -15.32 -13.766 1.888 1 94.31 67 GLY B N 1
ATOM 1980 C CA . GLY B 1 67 ? -15 -13.578 3.295 1 94.31 67 GLY B CA 1
ATOM 1981 C C . GLY B 1 67 ? -13.57 -13.93 3.637 1 94.31 67 GLY B C 1
ATOM 1982 O O . GLY B 1 67 ? -13.18 -13.914 4.809 1 94.31 67 GLY B O 1
ATOM 1983 N N . SER B 1 68 ? -12.719 -14.242 2.584 1 95.44 68 SER B N 1
ATOM 1984 C CA . SER B 1 68 ? -11.344 -14.641 2.861 1 95.44 68 SER B CA 1
ATOM 1985 C C . SER B 1 68 ? -10.422 -14.281 1.7 1 95.44 68 SER B C 1
ATOM 1987 O O . SER B 1 68 ? -10.883 -13.945 0.609 1 95.44 68 SER B O 1
ATOM 1989 N N . ILE B 1 69 ? -9.117 -14.227 1.962 1 97.75 69 ILE B N 1
ATOM 1990 C CA . ILE B 1 69 ? -8.133 -14.266 0.886 1 97.75 69 ILE B CA 1
ATOM 1991 C C . ILE B 1 69 ? -8.039 -15.68 0.322 1 97.75 69 ILE B C 1
ATOM 1993 O O . ILE B 1 69 ? -7.941 -16.656 1.076 1 97.75 69 ILE B O 1
ATOM 1997 N N . GLN B 1 70 ? -8.078 -15.82 -0.924 1 97.88 70 GLN B N 1
ATOM 1998 C CA . GLN B 1 70 ? -8.133 -17.141 -1.549 1 97.88 70 GLN B CA 1
ATOM 1999 C C . GLN B 1 70 ? -6.766 -17.812 -1.527 1 97.88 70 GLN B C 1
ATOM 2001 O O . GLN B 1 70 ? -5.77 -17.203 -1.124 1 97.88 70 GLN B O 1
ATOM 2006 N N . ASP B 1 71 ? -6.766 -19.094 -1.975 1 98.06 71 ASP B N 1
ATOM 2007 C CA . ASP B 1 71 ? -5.52 -19.844 -1.987 1 98.06 71 ASP B CA 1
ATOM 2008 C C . ASP B 1 71 ? -4.562 -19.312 -3.053 1 98.06 71 ASP B C 1
ATOM 2010 O O . ASP B 1 71 ? -4.957 -18.516 -3.9 1 98.06 71 ASP B O 1
ATOM 2014 N N . THR B 1 72 ? -3.326 -19.719 -2.996 1 98.56 72 THR B N 1
ATOM 2015 C CA . THR B 1 72 ? -2.26 -19.172 -3.826 1 98.56 72 THR B CA 1
ATOM 2016 C C . THR B 1 72 ? -2.576 -19.359 -5.309 1 98.56 72 THR B C 1
ATOM 2018 O O . THR B 1 72 ? -2.357 -18.453 -6.113 1 98.56 72 THR B O 1
ATOM 2021 N N . ALA B 1 73 ? -3.074 -20.516 -5.684 1 98.62 73 ALA B N 1
ATOM 2022 C CA . ALA B 1 73 ? -3.4 -20.734 -7.09 1 98.62 73 ALA B CA 1
ATOM 2023 C C . ALA B 1 73 ? -4.453 -19.734 -7.57 1 98.62 73 ALA B C 1
ATOM 2025 O O . ALA B 1 73 ? -4.301 -19.125 -8.633 1 98.62 73 ALA B O 1
ATOM 2026 N N . SER B 1 74 ? -5.488 -19.562 -6.793 1 98.5 74 SER B N 1
ATOM 2027 C CA . SER B 1 74 ? -6.551 -18.609 -7.125 1 98.5 74 SER B CA 1
ATOM 2028 C C . SER B 1 74 ? -6.023 -17.188 -7.191 1 98.5 74 SER B C 1
ATOM 2030 O O . SER B 1 74 ? -6.398 -16.422 -8.086 1 98.5 74 SER B O 1
ATOM 2032 N N . ASN B 1 75 ? -5.203 -16.828 -6.242 1 98.69 75 ASN B N 1
ATOM 2033 C CA . ASN B 1 75 ? -4.637 -15.492 -6.191 1 98.69 75 ASN B CA 1
ATOM 2034 C C . ASN B 1 75 ? -3.719 -15.227 -7.383 1 98.69 75 ASN B C 1
ATOM 2036 O O . ASN B 1 75 ? -3.727 -14.133 -7.949 1 98.69 75 ASN B O 1
ATOM 2040 N N . LEU B 1 76 ? -2.91 -16.219 -7.758 1 98.81 76 LEU B N 1
ATOM 2041 C CA . LEU B 1 76 ? -2.066 -16.109 -8.945 1 98.81 76 LEU B CA 1
ATOM 2042 C C . LEU B 1 76 ? -2.916 -15.906 -10.195 1 98.81 76 LEU B C 1
ATOM 2044 O O . LEU B 1 76 ? -2.566 -15.102 -11.062 1 98.81 76 LEU B O 1
ATOM 2048 N N . LYS B 1 77 ? -3.967 -16.672 -10.289 1 98.5 77 LYS B N 1
ATOM 2049 C CA . LYS B 1 77 ? -4.859 -16.531 -11.438 1 98.5 77 LYS B CA 1
ATOM 2050 C C . LYS B 1 77 ? -5.457 -15.125 -11.5 1 98.5 77 LYS B C 1
ATOM 2052 O O . LYS B 1 77 ? -5.488 -14.508 -12.57 1 98.5 77 LYS B O 1
ATOM 2057 N N . ASP B 1 78 ? -5.98 -14.633 -10.406 1 98.19 78 ASP B N 1
ATOM 2058 C CA . ASP B 1 78 ? -6.539 -13.281 -10.32 1 98.19 78 ASP B CA 1
ATOM 2059 C C . ASP B 1 78 ? -5.508 -12.234 -10.727 1 98.19 78 ASP B C 1
ATOM 2061 O O . ASP B 1 78 ? -5.812 -11.32 -11.5 1 98.19 78 ASP B O 1
ATOM 2065 N N . ALA B 1 79 ? -4.266 -12.359 -10.172 1 98.56 79 ALA B N 1
ATOM 2066 C CA . ALA B 1 79 ? -3.186 -11.43 -10.477 1 98.56 79 ALA B CA 1
ATOM 2067 C C . ALA B 1 79 ? -2.836 -11.461 -11.961 1 98.56 79 ALA B C 1
ATOM 2069 O O . ALA B 1 79 ? -2.674 -10.406 -12.594 1 98.56 79 ALA B O 1
ATOM 2070 N N . ALA B 1 80 ? -2.725 -12.656 -12.516 1 98.44 80 ALA B N 1
ATOM 2071 C CA . ALA B 1 80 ? -2.4 -12.805 -13.93 1 98.44 80 ALA B CA 1
ATOM 2072 C C . ALA B 1 80 ? -3.455 -12.141 -14.812 1 98.44 80 ALA B C 1
ATOM 2074 O O . ALA B 1 80 ? -3.121 -11.469 -15.789 1 98.44 80 ALA B O 1
ATOM 2075 N N . GLU B 1 81 ? -4.688 -12.336 -14.508 1 97.94 81 GLU B N 1
ATOM 2076 C CA . GLU B 1 81 ? -5.781 -11.734 -15.266 1 97.94 81 GLU B CA 1
ATOM 2077 C C . GLU B 1 81 ? -5.719 -10.211 -15.195 1 97.94 81 GLU B C 1
ATOM 2079 O O . GLU B 1 81 ? -5.945 -9.531 -16.203 1 97.94 81 GLU B O 1
ATOM 2084 N N . GLY B 1 82 ? -5.504 -9.664 -13.984 1 97.38 82 GLY B N 1
ATOM 2085 C CA . GLY B 1 82 ? -5.355 -8.227 -13.836 1 97.38 82 GLY B CA 1
ATOM 2086 C C . GLY B 1 82 ? -4.207 -7.656 -14.641 1 97.38 82 GLY B C 1
ATOM 2087 O O . GLY B 1 82 ? -4.371 -6.66 -15.352 1 97.38 82 GLY B O 1
ATOM 2088 N N . GLU B 1 83 ? -3.045 -8.32 -14.547 1 98.25 83 GLU B N 1
ATOM 2089 C CA . GLU B 1 83 ? -1.885 -7.891 -15.32 1 98.25 83 GLU B CA 1
ATOM 2090 C C . GLU B 1 83 ? -2.168 -7.953 -16.828 1 98.25 83 GLU B C 1
ATOM 2092 O O . GLU B 1 83 ? -1.738 -7.078 -17.578 1 98.25 83 GLU B O 1
ATOM 2097 N N . ASN B 1 84 ? -2.812 -9.031 -17.219 1 98.12 84 ASN B N 1
ATOM 2098 C CA . ASN B 1 84 ? -3.145 -9.211 -18.641 1 98.12 84 ASN B CA 1
ATOM 2099 C C . ASN B 1 84 ? -4.004 -8.062 -19.156 1 98.12 84 ASN B C 1
ATOM 2101 O O . ASN B 1 84 ? -3.742 -7.516 -20.234 1 98.12 84 ASN B O 1
ATOM 2105 N N . HIS B 1 85 ? -5.027 -7.688 -18.422 1 97.56 85 HIS B N 1
ATOM 2106 C CA . HIS B 1 85 ? -5.895 -6.574 -18.797 1 97.56 85 HIS B CA 1
ATOM 2107 C C . HIS B 1 85 ? -5.102 -5.277 -18.922 1 97.56 85 HIS B C 1
ATOM 2109 O O . HIS B 1 85 ? -5.328 -4.5 -19.859 1 97.56 85 HIS B O 1
ATOM 2115 N N . GLU B 1 86 ? -4.195 -5.047 -18.031 1 97.56 86 GLU B N 1
ATOM 2116 C CA . GLU B 1 86 ? -3.439 -3.799 -18.016 1 97.56 86 GLU B CA 1
ATOM 2117 C C . GLU B 1 86 ? -2.561 -3.674 -19.25 1 97.56 86 GLU B C 1
ATOM 2119 O O . GLU B 1 86 ? -2.553 -2.633 -19.922 1 97.56 86 GLU B O 1
ATOM 2124 N N . TRP B 1 87 ? -1.848 -4.715 -19.641 1 97 87 TRP B N 1
ATOM 2125 C CA . TRP B 1 87 ? -0.863 -4.523 -20.703 1 97 87 TRP B CA 1
ATOM 2126 C C . TRP B 1 87 ? -1.487 -4.762 -22.078 1 97 87 TRP B C 1
ATOM 2128 O O . TRP B 1 87 ? -0.963 -4.301 -23.094 1 97 87 TRP B O 1
ATOM 2138 N N . THR B 1 88 ? -2.689 -5.492 -22.156 1 98.06 88 THR B N 1
ATOM 2139 C CA . THR B 1 88 ? -3.264 -5.789 -23.469 1 98.06 88 THR B CA 1
ATOM 2140 C C . THR B 1 88 ? -4.32 -4.754 -23.844 1 98.06 88 THR B C 1
ATOM 2142 O O . THR B 1 88 ? -4.629 -4.57 -25.016 1 98.06 88 THR B O 1
ATOM 2145 N N . SER B 1 89 ? -4.859 -4.062 -22.844 1 97.94 89 SER B N 1
ATOM 2146 C CA . SER B 1 89 ? -6.012 -3.211 -23.125 1 97.94 89 SER B CA 1
ATOM 2147 C C . SER B 1 89 ? -5.855 -1.837 -22.484 1 97.94 89 SER B C 1
ATOM 2149 O O . SER B 1 89 ? -5.82 -0.82 -23.188 1 97.94 89 SER B O 1
ATOM 2151 N N . MET B 1 90 ? -5.699 -1.763 -21.188 1 97.44 90 MET B N 1
ATOM 2152 C CA . MET B 1 90 ? -5.754 -0.508 -20.438 1 97.44 90 MET B CA 1
ATOM 2153 C C . MET B 1 90 ? -4.641 0.435 -20.891 1 97.44 90 MET B C 1
ATOM 2155 O O . MET B 1 90 ? -4.91 1.534 -21.375 1 97.44 90 MET B O 1
ATOM 2159 N N . TYR B 1 91 ? -3.447 -0.008 -20.781 1 98.12 91 TYR B N 1
ATOM 2160 C CA . TYR B 1 91 ? -2.34 0.914 -21.016 1 98.12 91 TYR B CA 1
ATOM 2161 C C . TYR B 1 91 ? -2.182 1.226 -22.5 1 98.12 91 TYR B C 1
ATOM 2163 O O . TYR B 1 91 ? -1.874 2.359 -22.859 1 98.12 91 TYR B O 1
ATOM 2171 N N . PRO B 1 92 ? -2.373 0.21 -23.422 1 98.44 92 PRO B N 1
ATOM 2172 C CA . PRO B 1 92 ? -2.363 0.583 -24.844 1 98.44 92 PRO B CA 1
ATOM 2173 C C . PRO B 1 92 ? -3.408 1.645 -25.172 1 98.44 92 PRO B C 1
ATOM 2175 O O . PRO B 1 92 ? -3.125 2.578 -25.938 1 98.44 92 PRO B O 1
ATOM 2178 N N . THR B 1 93 ? -4.605 1.538 -24.609 1 98.62 93 THR B N 1
ATOM 2179 C CA . THR B 1 93 ? -5.656 2.523 -24.828 1 98.62 93 THR B CA 1
ATOM 2180 C C . THR B 1 93 ? -5.262 3.879 -24.25 1 98.62 93 THR B C 1
ATOM 2182 O O . THR B 1 93 ? -5.422 4.91 -24.906 1 98.62 93 THR B O 1
ATOM 2185 N N . PHE B 1 94 ? -4.773 3.883 -23.016 1 98.62 94 PHE B N 1
ATOM 2186 C CA . PHE B 1 94 ? -4.367 5.121 -22.359 1 98.62 94 PHE B CA 1
ATOM 2187 C C . PHE B 1 94 ? -3.264 5.816 -23.156 1 98.62 94 PHE B C 1
ATOM 2189 O O . PHE B 1 94 ? -3.289 7.039 -23.312 1 98.62 94 PHE B O 1
ATOM 2196 N N . ALA B 1 95 ? -2.264 5.031 -23.641 1 98.19 95 ALA B N 1
ATOM 2197 C CA . ALA B 1 95 ? -1.154 5.59 -24.406 1 98.19 95 ALA B CA 1
ATOM 2198 C C . ALA B 1 95 ? -1.647 6.219 -25.703 1 98.19 95 ALA B C 1
ATOM 2200 O O . ALA B 1 95 ? -1.223 7.316 -26.078 1 98.19 95 ALA B O 1
ATOM 2201 N N . LYS B 1 96 ? -2.506 5.543 -26.406 1 98.56 96 LYS B N 1
ATOM 2202 C CA . LYS B 1 96 ? -3.066 6.047 -27.672 1 98.56 96 LYS B CA 1
ATOM 2203 C C . LYS B 1 96 ? -3.773 7.383 -27.453 1 98.56 96 LYS B C 1
ATOM 2205 O O . LYS B 1 96 ? -3.549 8.336 -28.203 1 98.56 96 LYS B O 1
ATOM 2210 N N . GLU B 1 97 ? -4.602 7.418 -26.438 1 98.44 97 GLU B N 1
ATOM 2211 C CA . GLU B 1 97 ? -5.367 8.633 -26.156 1 98.44 97 GLU B CA 1
ATOM 2212 C C . GLU B 1 97 ? -4.453 9.773 -25.719 1 98.44 97 GLU B C 1
ATOM 2214 O O . GLU B 1 97 ? -4.684 10.93 -26.078 1 98.44 97 GLU B O 1
ATOM 2219 N N . ALA B 1 98 ? -3.447 9.484 -24.969 1 98.12 98 ALA B N 1
ATOM 2220 C CA . ALA B 1 98 ? -2.479 10.5 -24.578 1 98.12 98 ALA B CA 1
ATOM 2221 C C . ALA B 1 98 ? -1.759 11.078 -25.781 1 98.12 98 ALA B C 1
ATOM 2223 O O . ALA B 1 98 ? -1.559 12.297 -25.875 1 98.12 98 ALA B O 1
ATOM 2224 N N . ARG B 1 99 ? -1.383 10.203 -26.75 1 98 99 ARG B N 1
ATOM 2225 C CA . ARG B 1 99 ? -0.742 10.664 -27.984 1 98 99 ARG B CA 1
ATOM 2226 C C . ARG B 1 99 ? -1.678 11.562 -28.781 1 98 99 ARG B C 1
ATOM 2228 O O . ARG B 1 99 ? -1.263 12.602 -29.297 1 98 99 ARG B O 1
ATOM 2235 N N . GLU B 1 100 ? -2.893 11.133 -28.875 1 98.06 100 GLU B N 1
ATOM 2236 C CA . GLU B 1 100 ? -3.885 11.898 -29.625 1 98.06 100 GLU B CA 1
ATOM 2237 C C . GLU B 1 100 ? -4.066 13.289 -29.047 1 98.06 100 GLU B C 1
ATOM 2239 O O . GLU B 1 100 ? -4.336 14.25 -29.766 1 98.06 100 GLU B O 1
ATOM 2244 N N . GLU B 1 101 ? -3.844 13.352 -27.734 1 98 101 GLU B N 1
ATOM 2245 C CA . GLU B 1 101 ? -4.047 14.633 -27.062 1 98 101 GLU B CA 1
ATOM 2246 C C . GLU B 1 101 ? -2.738 15.406 -26.953 1 98 101 GLU B C 1
ATOM 2248 O O . GLU B 1 101 ? -2.709 16.5 -26.391 1 98 101 GLU B O 1
ATOM 2253 N N . GLY B 1 102 ? -1.656 14.859 -27.453 1 97.25 102 GLY B N 1
ATOM 2254 C CA . GLY B 1 102 ? -0.393 15.578 -27.531 1 97.25 102 GLY B CA 1
ATOM 2255 C C . GLY B 1 102 ? 0.486 15.375 -26.312 1 97.25 102 GLY B C 1
ATOM 2256 O O . GLY B 1 102 ? 1.457 16.109 -26.109 1 97.25 102 GLY B O 1
ATOM 2257 N N . PHE B 1 103 ? 0.166 14.43 -25.406 1 97.31 103 PHE B N 1
ATOM 2258 C CA . PHE B 1 103 ? 0.98 14.117 -24.234 1 97.31 103 PHE B CA 1
ATOM 2259 C C . PHE B 1 103 ? 1.937 12.969 -24.531 1 97.31 103 PHE B C 1
ATOM 2261 O O . PHE B 1 103 ? 1.849 11.906 -23.922 1 97.31 103 PHE B O 1
ATOM 2268 N N . ASP B 1 104 ? 2.951 13.234 -25.281 1 96.88 104 ASP B N 1
ATOM 2269 C CA . ASP B 1 104 ? 3.826 12.188 -25.797 1 96.88 104 ASP B CA 1
ATOM 2270 C C . ASP B 1 104 ? 4.633 11.547 -24.672 1 96.88 104 ASP B C 1
ATOM 2272 O O . ASP B 1 104 ? 4.863 10.336 -24.672 1 96.88 104 ASP B O 1
ATOM 2276 N N . GLU B 1 105 ? 5.09 12.32 -23.781 1 96 105 GLU B N 1
ATOM 2277 C CA . GLU B 1 105 ? 5.855 11.766 -22.672 1 96 105 GLU B CA 1
ATOM 2278 C C . GLU B 1 105 ? 4.992 10.852 -21.797 1 96 105 GLU B C 1
ATOM 2280 O O . GLU B 1 105 ? 5.438 9.781 -21.375 1 96 105 GLU B O 1
ATOM 2285 N N . ILE B 1 106 ? 3.807 11.297 -21.531 1 97.06 106 ILE B N 1
ATOM 2286 C CA . ILE B 1 106 ? 2.893 10.477 -20.75 1 97.06 106 ILE B CA 1
ATOM 2287 C C . ILE B 1 106 ? 2.551 9.203 -21.516 1 97.06 106 ILE B C 1
ATOM 2289 O O . ILE B 1 106 ? 2.482 8.117 -20.922 1 97.06 106 ILE B O 1
ATOM 2293 N N . ALA B 1 107 ? 2.363 9.289 -22.812 1 97.75 107 ALA B N 1
ATOM 2294 C CA . ALA B 1 107 ? 2.115 8.125 -23.656 1 97.75 107 ALA B CA 1
ATOM 2295 C C . ALA B 1 107 ? 3.256 7.121 -23.547 1 97.75 107 ALA B C 1
ATOM 2297 O O . ALA B 1 107 ? 3.021 5.914 -23.438 1 97.75 107 ALA B O 1
ATOM 2298 N N . TYR B 1 108 ? 4.418 7.609 -23.625 1 97.75 108 TYR B N 1
ATOM 2299 C CA . TYR B 1 108 ? 5.59 6.746 -23.484 1 97.75 108 TYR B CA 1
ATOM 2300 C C . TYR B 1 108 ? 5.578 6.02 -22.156 1 97.75 108 TYR B C 1
ATOM 2302 O O . TYR B 1 108 ? 5.879 4.824 -22.078 1 97.75 108 TYR B O 1
ATOM 2310 N N . LEU B 1 109 ? 5.254 6.754 -21.047 1 97.44 109 LEU B N 1
ATOM 2311 C CA . LEU B 1 109 ? 5.23 6.152 -19.703 1 97.44 109 LEU B CA 1
ATOM 2312 C C . LEU B 1 109 ? 4.172 5.059 -19.625 1 97.44 109 LEU B C 1
ATOM 2314 O O . LEU B 1 109 ? 4.41 4 -19.047 1 97.44 109 LEU B O 1
ATOM 2318 N N . PHE B 1 110 ? 2.984 5.273 -20.203 1 98.44 110 PHE B N 1
ATOM 2319 C CA . PHE B 1 110 ? 1.957 4.242 -20.266 1 98.44 110 PHE B CA 1
ATOM 2320 C C . PHE B 1 110 ? 2.475 3 -20.984 1 98.44 110 PHE B C 1
ATOM 2322 O O . PHE B 1 110 ? 2.283 1.878 -20.516 1 98.44 110 PHE B O 1
ATOM 2329 N N . ASP B 1 111 ? 3.158 3.219 -22.094 1 97.62 111 ASP B N 1
ATOM 2330 C CA . ASP B 1 111 ? 3.705 2.1 -22.859 1 97.62 111 ASP B CA 1
ATOM 2331 C C . ASP B 1 111 ? 4.754 1.344 -22.047 1 97.62 111 ASP B C 1
ATOM 2333 O O . ASP B 1 111 ? 4.77 0.111 -22.031 1 97.62 111 ASP B O 1
ATOM 2337 N N . ALA B 1 112 ? 5.641 2.082 -21.438 1 98.06 112 ALA B N 1
ATOM 2338 C CA . ALA B 1 112 ? 6.734 1.479 -20.688 1 98.06 112 ALA B CA 1
ATOM 2339 C C . ALA B 1 112 ? 6.207 0.656 -19.516 1 98.06 112 ALA B C 1
ATOM 2341 O O . ALA B 1 112 ? 6.664 -0.465 -19.281 1 98.06 112 ALA B O 1
ATOM 23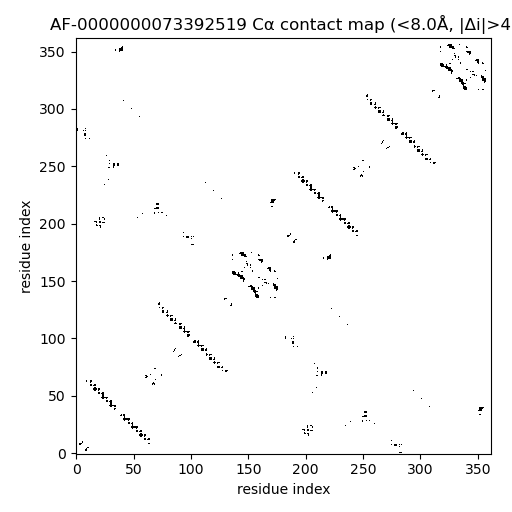42 N N . VAL B 1 113 ? 5.242 1.199 -18.766 1 97.75 113 VAL B N 1
ATOM 2343 C CA . VAL B 1 113 ? 4.656 0.468 -17.656 1 97.75 113 VAL B CA 1
ATOM 2344 C C . VAL B 1 113 ? 3.893 -0.748 -18.172 1 97.75 113 VAL B C 1
ATOM 2346 O O . VAL B 1 113 ? 3.949 -1.826 -17.578 1 97.75 113 VAL B O 1
ATOM 2349 N N . GLY B 1 114 ? 3.168 -0.583 -19.281 1 97.56 114 GLY B N 1
ATOM 2350 C CA . GLY B 1 114 ? 2.502 -1.715 -19.891 1 97.56 114 GLY B CA 1
ATOM 2351 C C . GLY B 1 114 ? 3.439 -2.869 -20.203 1 97.56 114 GLY B C 1
ATOM 2352 O O . GLY B 1 114 ? 3.082 -4.031 -20 1 97.56 114 GLY B O 1
ATOM 2353 N N . ALA B 1 115 ? 4.621 -2.568 -20.672 1 97.12 115 ALA B N 1
ATOM 2354 C CA . ALA B 1 115 ? 5.613 -3.594 -20.984 1 97.12 115 ALA B CA 1
ATOM 2355 C C . ALA B 1 115 ? 6.051 -4.328 -19.719 1 97.12 115 ALA B C 1
ATOM 2357 O O . ALA B 1 115 ? 6.312 -5.535 -19.75 1 97.12 115 ALA B O 1
ATOM 2358 N N . ILE B 1 116 ? 6.199 -3.578 -18.625 1 97.94 116 ILE B N 1
ATOM 2359 C CA . ILE B 1 116 ? 6.555 -4.195 -17.359 1 97.94 116 ILE B CA 1
ATOM 2360 C C . ILE B 1 116 ? 5.438 -5.133 -16.906 1 97.94 116 ILE B C 1
ATOM 2362 O O . ILE B 1 116 ? 5.699 -6.238 -16.422 1 97.94 116 ILE B O 1
ATOM 2366 N N . GLU B 1 117 ? 4.113 -4.672 -17.062 1 98.38 117 GLU B N 1
ATOM 2367 C CA . GLU B 1 117 ? 2.975 -5.492 -16.672 1 98.38 117 GLU B CA 1
ATOM 2368 C C . GLU B 1 117 ? 2.945 -6.809 -17.438 1 98.38 117 GLU B C 1
ATOM 2370 O O . GLU B 1 117 ? 2.514 -7.832 -16.906 1 98.38 117 GLU B O 1
ATOM 2375 N N . LYS B 1 118 ? 3.385 -6.801 -18.688 1 97.88 118 LYS B N 1
ATOM 2376 C CA . LYS B 1 118 ? 3.494 -8.031 -19.469 1 97.88 118 LYS B CA 1
ATOM 2377 C C . LYS B 1 118 ? 4.426 -9.031 -18.797 1 97.88 118 LYS B C 1
ATOM 2379 O O . LYS B 1 118 ? 4.129 -10.227 -18.734 1 97.88 118 LYS B O 1
ATOM 2384 N N . GLU B 1 119 ? 5.555 -8.516 -18.328 1 97.88 119 GLU B N 1
ATOM 2385 C CA . GLU B 1 119 ? 6.492 -9.383 -17.609 1 97.88 119 GLU B CA 1
ATOM 2386 C C . GLU B 1 119 ? 5.871 -9.945 -16.344 1 97.88 119 GLU B C 1
ATOM 2388 O O . GLU B 1 119 ? 6.078 -11.109 -16 1 97.88 119 GLU B O 1
ATOM 2393 N N . HIS B 1 120 ? 5.125 -9.125 -15.578 1 98.69 120 HIS B N 1
ATOM 2394 C CA . HIS B 1 120 ? 4.41 -9.602 -14.406 1 98.69 120 HIS B CA 1
ATOM 2395 C C . HIS B 1 120 ? 3.447 -10.734 -14.758 1 98.69 120 HIS B C 1
ATOM 2397 O O . HIS B 1 120 ? 3.395 -11.75 -14.07 1 98.69 120 HIS B O 1
ATOM 2403 N N . ASN B 1 121 ? 2.695 -10.477 -15.82 1 98.25 121 ASN B N 1
ATOM 2404 C CA . ASN B 1 121 ? 1.717 -11.453 -16.281 1 98.25 121 ASN B CA 1
ATOM 2405 C C . ASN B 1 121 ? 2.371 -12.797 -16.609 1 98.25 121 ASN B C 1
ATOM 2407 O O . ASN B 1 121 ? 1.918 -13.844 -16.141 1 98.25 121 ASN B O 1
ATOM 2411 N N . GLU B 1 122 ? 3.414 -12.797 -17.391 1 98.25 122 GLU B N 1
ATOM 2412 C CA . GLU B 1 122 ? 4.113 -14.008 -17.797 1 98.25 122 GLU B CA 1
ATOM 2413 C C . GLU B 1 122 ? 4.664 -14.758 -16.578 1 98.25 122 GLU B C 1
ATOM 2415 O O . GLU B 1 122 ? 4.578 -15.984 -16.516 1 98.25 122 GLU B O 1
ATOM 2420 N N . ARG B 1 123 ? 5.203 -14.039 -15.688 1 98.31 123 ARG B N 1
ATOM 2421 C CA . ARG B 1 123 ? 5.738 -14.641 -14.469 1 98.31 123 ARG B CA 1
ATOM 2422 C C . ARG B 1 123 ? 4.637 -15.312 -13.664 1 98.31 123 ARG B C 1
ATOM 2424 O O . ARG B 1 123 ? 4.805 -16.438 -13.195 1 98.31 123 ARG B O 1
ATOM 2431 N N . TYR B 1 124 ? 3.486 -14.617 -13.492 1 98.62 124 TYR B N 1
ATOM 2432 C CA . TYR B 1 124 ? 2.385 -15.188 -12.719 1 98.62 124 TYR B CA 1
ATOM 2433 C C . TYR B 1 124 ? 1.82 -16.422 -13.406 1 98.62 124 TYR B C 1
ATOM 2435 O O . TYR B 1 124 ? 1.421 -17.375 -12.742 1 98.62 124 TYR B O 1
ATOM 2443 N N . ASP B 1 125 ? 1.769 -16.391 -14.742 1 98.44 125 ASP B N 1
ATOM 2444 C CA . ASP B 1 125 ? 1.297 -17.547 -15.477 1 98.44 125 ASP B CA 1
ATOM 2445 C C . ASP B 1 125 ? 2.186 -18.766 -15.203 1 98.44 125 ASP B C 1
ATOM 2447 O O . ASP B 1 125 ? 1.685 -19.875 -14.992 1 98.44 125 ASP B O 1
ATOM 2451 N N . VAL B 1 126 ? 3.486 -18.594 -15.25 1 98.19 126 VAL B N 1
ATOM 2452 C CA . VAL B 1 126 ? 4.434 -19.672 -15.008 1 98.19 126 VAL B CA 1
ATOM 2453 C C . VAL B 1 126 ? 4.254 -20.203 -13.586 1 98.19 126 VAL B C 1
ATOM 2455 O O . VAL B 1 126 ? 4.203 -21.422 -13.375 1 98.19 126 VAL B O 1
ATOM 2458 N N . LEU B 1 127 ? 4.168 -19.359 -12.633 1 98.62 127 LEU B N 1
ATOM 2459 C CA . LEU B 1 127 ? 4.023 -19.75 -11.234 1 98.62 127 LEU B CA 1
ATOM 2460 C C . LEU B 1 127 ? 2.711 -20.5 -11.016 1 98.62 127 LEU B C 1
ATOM 2462 O O . LEU B 1 127 ? 2.668 -21.484 -10.281 1 98.62 127 LEU B O 1
ATOM 2466 N N . LEU B 1 128 ? 1.634 -19.953 -11.609 1 98.44 128 LEU B N 1
ATOM 2467 C CA . LEU B 1 128 ? 0.333 -20.609 -11.508 1 98.44 128 LEU B CA 1
ATOM 2468 C C . LEU B 1 128 ? 0.406 -22.047 -12.008 1 98.44 128 LEU B C 1
ATOM 2470 O O . LEU B 1 128 ? -0.081 -22.969 -11.344 1 98.44 128 LEU B O 1
ATOM 2474 N N . LYS B 1 129 ? 1.029 -22.281 -13.148 1 98.25 129 LYS B N 1
ATOM 2475 C CA . LYS B 1 129 ? 1.19 -23.609 -13.719 1 98.25 129 LYS B CA 1
ATOM 2476 C C . LYS B 1 129 ? 1.939 -24.531 -12.758 1 98.25 129 LYS B C 1
ATOM 2478 O O . LYS B 1 129 ? 1.551 -25.688 -12.562 1 98.25 129 LYS B O 1
ATOM 2483 N N . LYS B 1 130 ? 3.008 -24.031 -12.188 1 97.75 130 LYS B N 1
ATOM 2484 C CA . LYS B 1 130 ? 3.82 -24.828 -11.273 1 97.75 130 LYS B CA 1
ATOM 2485 C C . LYS B 1 130 ? 3.023 -25.234 -10.039 1 97.75 130 LYS B C 1
ATOM 2487 O O . LYS B 1 130 ? 3.148 -26.359 -9.547 1 97.75 130 LYS B O 1
ATOM 2492 N N . VAL B 1 131 ? 2.246 -24.344 -9.508 1 98.25 131 VAL B N 1
ATOM 2493 C CA . VAL B 1 131 ? 1.428 -24.625 -8.336 1 98.25 131 VAL B CA 1
ATOM 2494 C C . VAL B 1 131 ? 0.366 -25.656 -8.68 1 98.25 131 VAL B C 1
ATOM 2496 O O . VAL B 1 131 ? 0.175 -26.625 -7.941 1 98.25 131 VAL B O 1
ATOM 2499 N N . GLU B 1 132 ? -0.286 -25.5 -9.812 1 97.81 132 GLU B N 1
ATOM 2500 C CA . GLU B 1 132 ? -1.37 -26.391 -10.219 1 97.81 132 GLU B CA 1
ATOM 2501 C C . GLU B 1 132 ? -0.848 -27.797 -10.523 1 97.81 132 GLU B C 1
ATOM 2503 O O . GLU B 1 132 ? -1.53 -28.781 -10.266 1 97.81 132 GLU B O 1
ATOM 2508 N N . GLU B 1 133 ? 0.371 -27.875 -11.008 1 97 133 GLU B N 1
ATOM 2509 C CA . GLU B 1 133 ? 0.961 -29.156 -11.375 1 97 133 GLU B CA 1
ATOM 2510 C C . GLU B 1 133 ? 1.678 -29.797 -10.188 1 97 133 GLU B C 1
ATOM 2512 O O . GLU B 1 133 ? 2.117 -30.938 -10.273 1 97 133 GLU B O 1
ATOM 2517 N N . GLY B 1 134 ? 1.84 -29.078 -9.18 1 96.69 134 GLY B N 1
ATOM 2518 C CA . GLY B 1 134 ? 2.555 -29.609 -8.023 1 96.69 134 GLY B CA 1
ATOM 2519 C C . GLY B 1 134 ? 4.051 -29.703 -8.242 1 96.69 134 GLY B C 1
ATOM 2520 O O . GLY B 1 134 ? 4.711 -30.562 -7.66 1 96.69 134 GLY B O 1
ATOM 2521 N N . SER B 1 135 ? 4.594 -28.812 -9.031 1 97 135 SER B N 1
ATOM 2522 C CA . SER B 1 135 ? 5.996 -28.938 -9.398 1 97 135 SER B CA 1
ATOM 2523 C C . SER B 1 135 ? 6.832 -27.828 -8.789 1 97 135 SER B C 1
ATOM 2525 O O . SER B 1 135 ? 7.977 -27.594 -9.195 1 97 135 SER B O 1
ATOM 2527 N N . VAL B 1 136 ? 6.273 -27.109 -7.809 1 97.88 136 VAL B N 1
ATOM 2528 C CA . VAL B 1 136 ? 7.02 -26.031 -7.172 1 97.88 136 VAL B CA 1
ATOM 2529 C C . VAL B 1 136 ? 8.25 -26.594 -6.473 1 97.88 136 VAL B C 1
ATOM 2531 O O . VAL B 1 136 ? 9.352 -26.031 -6.594 1 97.88 136 VAL B O 1
ATOM 2534 N N . PHE B 1 137 ? 8.102 -27.766 -5.84 1 98.12 137 PHE B N 1
ATOM 2535 C CA . PHE B 1 137 ? 9.188 -28.297 -5.023 1 98.12 137 PHE B CA 1
ATOM 2536 C C . PHE B 1 137 ? 9.664 -29.641 -5.566 1 98.12 137 PHE B C 1
ATOM 2538 O O . PHE B 1 137 ? 10.406 -30.359 -4.895 1 98.12 137 PHE B O 1
ATOM 2545 N N . VAL B 1 138 ? 9.148 -30.078 -6.703 1 97.62 138 VAL B N 1
ATOM 2546 C CA . VAL B 1 138 ? 9.508 -31.328 -7.371 1 97.62 138 VAL B CA 1
ATOM 2547 C C . VAL B 1 138 ? 9.867 -31.047 -8.828 1 97.62 138 VAL B C 1
ATOM 2549 O O . VAL B 1 138 ? 9.117 -30.375 -9.539 1 97.62 138 VAL B O 1
ATOM 2552 N N . LYS B 1 139 ? 11.023 -31.547 -9.195 1 96.5 139 LYS B N 1
ATOM 2553 C CA . LYS B 1 139 ? 11.492 -31.344 -10.562 1 96.5 139 LYS B CA 1
ATOM 2554 C C . LYS B 1 139 ? 11.773 -32.688 -11.25 1 96.5 139 LYS B C 1
ATOM 2556 O O . LYS B 1 139 ? 11.953 -33.719 -10.578 1 96.5 139 LYS B O 1
ATOM 2561 N N . GLU B 1 140 ? 11.711 -32.625 -12.539 1 95.88 140 GLU B N 1
ATOM 2562 C CA . GLU B 1 140 ? 11.977 -33.812 -13.312 1 95.88 140 GLU B CA 1
ATOM 2563 C C . GLU B 1 140 ? 13.445 -34.219 -13.227 1 95.88 140 GLU B C 1
ATOM 2565 O O . GLU B 1 140 ? 13.766 -35.406 -13.195 1 95.88 140 GLU B O 1
ATOM 2570 N N . GLU B 1 141 ? 14.297 -33.188 -13.195 1 97.12 141 GLU B N 1
ATOM 2571 C CA . GLU B 1 141 ? 15.734 -33.406 -13.07 1 97.12 141 GLU B CA 1
ATOM 2572 C C . GLU B 1 141 ? 16.281 -32.781 -11.789 1 97.12 141 GLU B C 1
ATOM 2574 O O . GLU B 1 141 ? 15.609 -31.938 -11.172 1 97.12 141 GLU B O 1
ATOM 2579 N N . GLU B 1 142 ? 17.469 -33.281 -11.492 1 97.31 142 GLU B N 1
ATOM 2580 C CA . GLU B 1 142 ? 18.109 -32.688 -10.32 1 97.31 142 GLU B CA 1
ATOM 2581 C C . GLU B 1 142 ? 18.438 -31.219 -10.547 1 97.31 142 GLU B C 1
ATOM 2583 O O . GLU B 1 142 ? 18.875 -30.828 -11.633 1 97.31 142 GLU B O 1
ATOM 2588 N N . ILE B 1 143 ? 18.172 -30.422 -9.539 1 97 143 ILE B N 1
ATOM 2589 C CA . ILE B 1 143 ? 18.562 -29.016 -9.555 1 97 143 ILE B CA 1
ATOM 2590 C C . ILE B 1 143 ? 19.25 -28.656 -8.234 1 97 143 ILE B C 1
ATOM 2592 O O . ILE B 1 143 ? 19.359 -29.5 -7.336 1 97 143 ILE B O 1
ATOM 2596 N N . ILE B 1 144 ? 19.75 -27.469 -8.219 1 97.31 144 ILE B N 1
ATOM 2597 C CA . ILE B 1 144 ? 20.344 -26.938 -6.992 1 97.31 144 ILE B CA 1
ATOM 2598 C C . ILE B 1 144 ? 19.328 -26.078 -6.254 1 97.31 144 ILE B C 1
ATOM 2600 O O . ILE B 1 144 ? 18.875 -25.047 -6.77 1 97.31 144 ILE B O 1
ATOM 2604 N N . TRP B 1 145 ? 18.922 -26.594 -5.074 1 97.69 145 TRP B N 1
ATOM 2605 C CA . TRP B 1 145 ? 18.016 -25.859 -4.195 1 97.69 145 TRP B CA 1
ATOM 2606 C C . TRP B 1 145 ? 18.781 -25 -3.197 1 97.69 145 TRP B C 1
ATOM 2608 O O . TRP B 1 145 ? 19.891 -25.375 -2.789 1 97.69 145 TRP B O 1
ATOM 2618 N N . ILE B 1 146 ? 18.234 -23.906 -2.771 1 97.25 146 ILE B N 1
ATOM 2619 C CA . ILE B 1 146 ? 18.781 -23.078 -1.695 1 97.25 146 ILE B CA 1
ATOM 2620 C C . ILE B 1 146 ? 17.672 -22.75 -0.695 1 97.25 146 ILE B C 1
ATOM 2622 O O . ILE B 1 146 ? 16.562 -22.391 -1.087 1 97.25 146 ILE B O 1
ATOM 2626 N N . CYS B 1 147 ? 17.938 -22.938 0.601 1 96.56 147 CYS B N 1
ATOM 2627 C CA . CYS B 1 147 ? 17.031 -22.484 1.648 1 96.56 147 CYS B CA 1
ATOM 2628 C C . CYS B 1 147 ? 17.062 -20.953 1.757 1 96.56 147 CYS B C 1
ATOM 2630 O O . CYS B 1 147 ? 18.094 -20.375 2.123 1 96.56 147 CYS B O 1
ATOM 2632 N N . GLY B 1 148 ? 16.031 -20.391 1.541 1 94.19 148 GLY B N 1
ATOM 2633 C CA . GLY B 1 148 ? 15.969 -18.938 1.546 1 94.19 148 GLY B CA 1
ATOM 2634 C C . GLY B 1 148 ? 16.109 -18.344 2.932 1 94.19 148 GLY B C 1
ATOM 2635 O O . GLY B 1 148 ? 16.312 -17.141 3.072 1 94.19 148 GLY B O 1
ATOM 2636 N N . ASN B 1 149 ? 16.031 -19.25 3.924 1 91.69 149 ASN B N 1
ATOM 2637 C CA . ASN B 1 149 ? 16.141 -18.75 5.289 1 91.69 149 ASN B CA 1
ATOM 2638 C C . ASN B 1 149 ? 17.609 -18.688 5.738 1 91.69 149 ASN B C 1
ATOM 2640 O O . ASN B 1 149 ? 18.031 -17.672 6.301 1 91.69 149 ASN B O 1
ATOM 2644 N N . CYS B 1 150 ? 18.406 -19.703 5.457 1 94.62 150 CYS B N 1
ATOM 2645 C CA . CYS B 1 150 ? 19.734 -19.719 6.027 1 94.62 150 CYS B CA 1
ATOM 2646 C C . CYS B 1 150 ? 20.797 -19.812 4.934 1 94.62 150 CYS B C 1
ATOM 2648 O O . CYS B 1 150 ? 22 -19.688 5.203 1 94.62 150 CYS B O 1
ATOM 2650 N N . GLY B 1 151 ? 20.438 -20.188 3.719 1 93.88 151 GLY B N 1
ATOM 2651 C CA . GLY B 1 151 ? 21.375 -20.25 2.604 1 93.88 151 GLY B CA 1
ATOM 2652 C C . GLY B 1 151 ? 21.891 -21.641 2.33 1 93.88 151 GLY B C 1
ATOM 2653 O O . GLY B 1 151 ? 22.766 -21.828 1.479 1 93.88 151 GLY B O 1
ATOM 2654 N N . HIS B 1 152 ? 21.359 -22.672 3.008 1 95.31 152 HIS B N 1
ATOM 2655 C CA . HIS B 1 152 ? 21.797 -24.047 2.787 1 95.31 152 HIS B CA 1
ATOM 2656 C C . HIS B 1 152 ? 21.516 -24.5 1.356 1 95.31 152 HIS B C 1
ATOM 2658 O O . HIS B 1 152 ? 20.422 -24.266 0.834 1 95.31 152 HIS B O 1
ATOM 2664 N N . ILE B 1 153 ? 22.453 -25.172 0.75 1 97.31 153 ILE B N 1
ATOM 2665 C CA . ILE B 1 153 ? 22.344 -25.641 -0.624 1 97.31 153 ILE B CA 1
ATOM 2666 C C . ILE B 1 153 ? 22.125 -27.156 -0.627 1 97.31 153 ILE B C 1
ATOM 2668 O O . ILE B 1 153 ? 22.75 -27.891 0.138 1 97.31 153 ILE B O 1
ATOM 2672 N N . PHE B 1 154 ? 21.188 -27.672 -1.414 1 97.06 154 PHE B N 1
ATOM 2673 C CA . PHE B 1 154 ? 20.828 -29.078 -1.553 1 97.06 154 PHE B CA 1
ATOM 2674 C C . PHE B 1 154 ? 20.625 -29.453 -3.02 1 97.06 154 PHE B C 1
ATOM 2676 O O . PHE B 1 154 ? 20 -28.703 -3.771 1 97.06 154 PHE B O 1
ATOM 2683 N N . LYS B 1 155 ? 21.25 -30.547 -3.48 1 97.88 155 LYS B N 1
ATOM 2684 C CA . LYS B 1 155 ? 21.062 -31.047 -4.844 1 97.88 155 LYS B CA 1
ATOM 2685 C C . LYS B 1 155 ? 20.109 -32.219 -4.867 1 97.88 155 LYS B C 1
ATOM 2687 O O . LYS B 1 155 ? 20.328 -33.219 -4.172 1 97.88 155 LYS B O 1
ATOM 2692 N N . GLY B 1 156 ? 19.047 -32.156 -5.66 1 97.25 156 GLY B N 1
ATOM 2693 C CA . GLY B 1 156 ? 18.078 -33.25 -5.773 1 97.25 156 GLY B CA 1
ATOM 2694 C C . GLY B 1 156 ? 16.875 -32.875 -6.633 1 97.25 156 GLY B C 1
ATOM 2695 O O . GLY B 1 156 ? 16.734 -31.75 -7.074 1 97.25 156 GLY B O 1
ATOM 2696 N N . LYS B 1 157 ? 16 -33.875 -6.875 1 97.88 157 LYS B N 1
ATOM 2697 C CA . LYS B 1 157 ? 14.805 -33.688 -7.684 1 97.88 157 LYS B CA 1
ATOM 2698 C C . LYS B 1 157 ? 13.688 -33.062 -6.859 1 97.88 157 LYS B C 1
ATOM 2700 O O . LYS B 1 157 ? 12.75 -32.469 -7.414 1 97.88 157 LYS B O 1
ATOM 2705 N N . GLU B 1 158 ? 13.82 -33.219 -5.562 1 98.06 158 GLU B N 1
ATOM 2706 C CA . GLU B 1 158 ? 12.812 -32.656 -4.664 1 98.06 158 GLU B CA 1
ATOM 2707 C C . GLU B 1 158 ? 13.461 -31.844 -3.551 1 98.06 158 GLU B C 1
ATOM 2709 O O . GLU B 1 158 ? 14.5 -32.25 -3.008 1 98.06 158 GLU B O 1
ATOM 2714 N N . ALA B 1 159 ? 12.828 -30.719 -3.225 1 97.62 159 ALA B N 1
ATOM 2715 C CA . ALA B 1 159 ? 13.297 -29.969 -2.07 1 97.62 159 ALA B CA 1
ATOM 2716 C C . ALA B 1 159 ? 13.125 -30.766 -0.78 1 97.62 159 ALA B C 1
ATOM 2718 O O . ALA B 1 159 ? 12.133 -31.484 -0.617 1 97.62 159 ALA B O 1
ATOM 2719 N N . PRO B 1 160 ? 14.078 -30.562 0.151 1 96.75 160 PRO B N 1
ATOM 2720 C CA . PRO B 1 160 ? 13.914 -31.234 1.436 1 96.75 160 PRO B CA 1
ATOM 2721 C C . PRO B 1 160 ? 12.656 -30.797 2.182 1 96.75 160 PRO B C 1
ATOM 2723 O O . PRO B 1 160 ? 12.25 -29.641 2.084 1 96.75 160 PRO B O 1
ATOM 2726 N N . GLU B 1 161 ? 12.086 -31.75 2.996 1 97.62 161 GLU B N 1
ATOM 2727 C CA . GLU B 1 161 ? 10.906 -31.438 3.793 1 97.62 161 GLU B CA 1
ATOM 2728 C C . GLU B 1 161 ? 11.211 -30.375 4.852 1 97.62 161 GLU B C 1
ATOM 2730 O O . GLU B 1 161 ? 10.344 -29.594 5.223 1 97.62 161 GLU B O 1
ATOM 2735 N N . LYS B 1 162 ? 12.484 -30.5 5.258 1 97.38 162 LYS B N 1
ATOM 2736 C CA . LYS B 1 162 ? 12.984 -29.594 6.289 1 97.38 162 LYS B CA 1
ATOM 2737 C C . LYS B 1 162 ? 14.469 -29.297 6.082 1 97.38 162 LYS B C 1
ATOM 2739 O O . LYS B 1 162 ? 15.242 -30.188 5.75 1 97.38 162 LYS B O 1
ATOM 2744 N N . CYS B 1 163 ? 14.836 -28.016 6.25 1 97.12 163 CYS B N 1
ATOM 2745 C CA . CYS B 1 163 ? 16.25 -27.656 6.133 1 97.12 163 CYS B CA 1
ATOM 2746 C C . CYS B 1 163 ? 17.062 -28.281 7.262 1 97.12 163 CYS B C 1
ATOM 2748 O O . CYS B 1 163 ? 16.766 -28.078 8.438 1 97.12 163 CYS B O 1
ATOM 2750 N N . PRO B 1 164 ? 18.016 -28.906 6.914 1 95.94 164 PRO B N 1
ATOM 2751 C CA . PRO B 1 164 ? 18.797 -29.578 7.953 1 95.94 164 PRO B CA 1
ATOM 2752 C C . PRO B 1 164 ? 19.625 -28.609 8.781 1 95.94 164 PRO B C 1
ATOM 2754 O O . PRO B 1 164 ? 20.172 -28.984 9.82 1 95.94 164 PRO B O 1
ATOM 2757 N N . VAL B 1 165 ? 19.734 -27.422 8.281 1 95.88 165 VAL B N 1
ATOM 2758 C CA . VAL B 1 165 ? 20.578 -26.453 8.969 1 95.88 165 VAL B CA 1
ATOM 2759 C C . VAL B 1 165 ? 19.734 -25.562 9.875 1 95.88 165 VAL B C 1
ATOM 2761 O O . VAL B 1 165 ? 19.984 -25.5 11.078 1 95.88 165 VAL B O 1
ATOM 2764 N N . CYS B 1 166 ? 18.766 -24.953 9.414 1 96.44 166 CYS B N 1
ATOM 2765 C CA . CYS B 1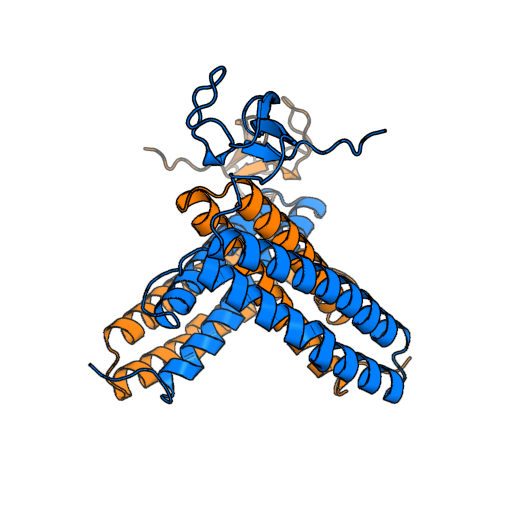 166 ? 18.016 -23.969 10.203 1 96.44 166 CYS B CA 1
ATOM 2766 C C . CYS B 1 166 ? 16.641 -24.516 10.578 1 96.44 166 CYS B C 1
ATOM 2768 O O . CYS B 1 166 ? 15.867 -23.812 11.234 1 96.44 166 CYS B O 1
ATOM 2770 N N . ALA B 1 167 ? 16.156 -25.578 10.086 1 96.06 167 ALA B N 1
ATOM 2771 C CA . ALA B 1 167 ? 14.984 -26.359 10.477 1 96.06 167 ALA B CA 1
ATOM 2772 C C . ALA B 1 167 ? 13.711 -25.75 9.891 1 96.06 167 ALA B C 1
ATOM 2774 O O . ALA B 1 167 ? 12.602 -26.203 10.18 1 96.06 167 ALA B O 1
ATOM 2775 N N . HIS B 1 168 ? 13.828 -24.859 9.07 1 96.19 168 HIS B N 1
ATOM 2776 C CA . HIS B 1 168 ? 12.641 -24.312 8.422 1 96.19 168 HIS B CA 1
ATOM 2777 C C . HIS B 1 168 ? 12.07 -25.297 7.398 1 96.19 168 HIS B C 1
ATOM 2779 O O . HIS B 1 168 ? 12.805 -26.109 6.844 1 96.19 168 HIS B O 1
ATOM 2785 N N . PRO B 1 169 ? 10.828 -25.172 7.184 1 97.94 169 PRO B N 1
ATOM 2786 C CA . PRO B 1 169 ? 10.156 -26.156 6.332 1 97.94 169 PRO B CA 1
ATOM 2787 C C . PRO B 1 169 ? 10.523 -26.016 4.855 1 97.94 169 PRO B C 1
ATOM 2789 O O . PRO B 1 169 ? 11.164 -25.031 4.473 1 97.94 169 PRO B O 1
ATOM 2792 N N . LYS B 1 170 ? 10.047 -26.984 3.973 1 97.88 170 LYS B N 1
ATOM 2793 C CA . LYS B 1 170 ? 10.242 -27.094 2.529 1 97.88 170 LYS B CA 1
ATOM 2794 C C . LYS B 1 170 ? 9.859 -25.781 1.834 1 97.88 170 LYS B C 1
ATOM 2796 O O . LYS B 1 170 ? 10.453 -25.422 0.814 1 97.88 170 LYS B O 1
ATOM 2801 N N . ALA B 1 171 ? 8.961 -24.984 2.484 1 97.75 171 ALA B N 1
ATOM 2802 C CA . ALA B 1 171 ? 8.398 -23.75 1.935 1 97.75 171 ALA B CA 1
ATOM 2803 C C . ALA B 1 171 ? 9.492 -22.734 1.619 1 97.75 171 ALA B C 1
ATOM 2805 O O . ALA B 1 171 ? 9.328 -21.891 0.737 1 97.75 171 ALA B O 1
ATOM 2806 N N . TYR B 1 172 ? 10.625 -22.844 2.209 1 97.88 172 TYR B N 1
ATOM 2807 C CA . TYR B 1 172 ? 11.664 -21.828 2.107 1 97.88 172 TYR B CA 1
ATOM 2808 C C . TYR B 1 172 ? 12.664 -22.188 1.013 1 97.88 172 TYR B C 1
ATOM 2810 O O . TYR B 1 172 ? 13.539 -21.375 0.676 1 97.88 172 TYR B O 1
ATOM 2818 N N . PHE B 1 173 ? 12.547 -23.359 0.466 1 97.81 173 PHE B N 1
ATOM 2819 C CA . PHE B 1 173 ? 13.484 -23.75 -0.575 1 97.81 173 PHE B CA 1
ATOM 2820 C C . PHE B 1 173 ? 13.055 -23.203 -1.932 1 97.81 173 PHE B C 1
ATOM 2822 O O . PHE B 1 173 ? 11.859 -23.141 -2.23 1 97.81 173 PHE B O 1
ATOM 2829 N N . GLU B 1 174 ? 14.008 -22.875 -2.709 1 97.56 174 GLU B N 1
ATOM 2830 C CA . GLU B 1 174 ? 13.828 -22.438 -4.094 1 97.56 174 GLU B CA 1
ATOM 2831 C C . GLU B 1 174 ? 15.039 -22.812 -4.945 1 97.56 174 GLU B C 1
ATOM 2833 O O . GLU B 1 174 ? 16.094 -23.188 -4.418 1 97.56 174 GLU B O 1
ATOM 2838 N N . LYS B 1 175 ? 14.852 -22.797 -6.281 1 96.38 175 LYS B N 1
ATOM 2839 C CA . LYS B 1 175 ? 15.992 -23 -7.172 1 96.38 175 LYS B CA 1
ATOM 2840 C C . LYS B 1 175 ? 17.047 -21.922 -6.969 1 96.38 175 LYS B C 1
ATOM 2842 O O . LYS B 1 175 ? 16.75 -20.734 -6.961 1 96.38 175 LYS B O 1
ATOM 2847 N N . LYS B 1 176 ? 18.25 -22.297 -6.738 1 94.75 176 LYS B N 1
ATOM 2848 C CA . LYS B 1 176 ? 19.344 -21.328 -6.57 1 94.75 176 LYS B CA 1
ATOM 2849 C C . LYS B 1 176 ? 19.562 -20.531 -7.848 1 94.75 176 LYS B C 1
ATOM 2851 O O . LYS B 1 176 ? 19.609 -21.094 -8.945 1 94.75 176 LYS B O 1
ATOM 2856 N N . ALA B 1 177 ? 19.609 -19.234 -7.668 1 91.81 177 ALA B N 1
ATOM 2857 C CA . ALA B 1 177 ? 19.938 -18.344 -8.773 1 91.81 177 ALA B CA 1
ATOM 2858 C C . ALA B 1 177 ? 21.281 -17.656 -8.547 1 91.81 177 ALA B C 1
ATOM 2860 O O . ALA B 1 177 ? 21.594 -17.25 -7.426 1 91.81 177 ALA B O 1
ATOM 2861 N N . ASP B 1 178 ? 22.188 -17.672 -9.594 1 86.88 178 ASP B N 1
ATOM 2862 C CA . ASP B 1 178 ? 23.438 -16.922 -9.547 1 86.88 178 ASP B CA 1
ATOM 2863 C C . ASP B 1 178 ? 23.375 -15.695 -10.445 1 86.88 178 ASP B C 1
ATOM 2865 O O . ASP B 1 178 ? 23.625 -15.797 -11.656 1 86.88 178 ASP B O 1
ATOM 2869 N N . ASN B 1 179 ? 23.125 -14.617 -9.867 1 86.19 179 ASN B N 1
ATOM 2870 C CA . ASN B 1 179 ? 22.922 -13.445 -10.711 1 86.19 179 ASN B CA 1
ATOM 2871 C C . ASN B 1 179 ? 23.812 -12.289 -10.266 1 86.19 179 ASN B C 1
ATOM 2873 O O . ASN B 1 179 ? 23.531 -11.125 -10.562 1 86.19 179 ASN B O 1
ATOM 2877 N N . TYR B 1 180 ? 24.859 -12.445 -9.477 1 80.62 180 TYR B N 1
ATOM 2878 C CA . TYR B 1 180 ? 25.766 -11.391 -9.039 1 80.62 180 TYR B CA 1
ATOM 2879 C C . TYR B 1 180 ? 27.109 -11.492 -9.75 1 80.62 180 TYR B C 1
ATOM 2881 O O . TYR B 1 180 ? 28.047 -10.758 -9.43 1 80.62 180 TYR B O 1
ATOM 2889 N N . LEU B 1 181 ? 27.188 -12.188 -10.664 1 72.12 181 LEU B N 1
ATOM 2890 C CA . LEU B 1 181 ? 28.422 -12.328 -11.422 1 72.12 181 LEU B CA 1
ATOM 2891 C C . LEU B 1 181 ? 28.5 -11.297 -12.539 1 72.12 181 LEU B C 1
ATOM 2893 O O . LEU B 1 181 ? 27.469 -10.859 -13.062 1 72.12 181 LEU B O 1
#